Protein AF-A0A7X6N2I4-F1 (afdb_monomer_lite)

Sequence (241 aa):
MTKKEPDMLKGTQTRHERETQAYQAEVHRKRLTRTKIISMLLVIVVIILVLDGLQFNKKAHNKSTEEAISQAVTKSDKTSKMSSASSQIQPSNIFGEAATEIAPDKYIKDIYGKTQALYLIVGDSSDMRVQQLAQILKKDHSTLHTRVPVYFIDANRYLHSNDAQQKIATLQLLNGLGLAKVNGNSIPSQVKFTSTMYANKLTKVNDKAAYTSYTADENTFTDSNALQSFLVAANGKLGVN

Foldseek 3Di:
DDDDDDPDDDPPPPPVNVVVVVVVVVVVVVVVVVVVVVVVVVVVVVVVCVVVVVVVVVVVLQVVLCCLLVVCVVCVVDDDDDDDPDPPLDDPCLQPPLAAEDQLVCCSVPPALPFQKAKEKEEAPPPVLQSQLSVLSNVCVVVLPDPHHYYYYNLVSQCPDPDPVSVVSSLSVCSSVVQFDDDPVDSDPDTDGHTWMWIWGWDADPNGTGTDIDIQDSCCSNDNVSVSVCSVVSCVVSVHD

pLDDT: mean 70.87, std 18.72, range [36.38, 96.06]

Radius of gyration: 32.58 Å; chains: 1; bounding box: 101×101×44 Å

Secondary structure (DSSP, 8-state):
--------------HHHHHHHHHHHHHHHHHHHHHHHHHHHHHHHHHHHHHHHHHHHHHHHHHHHHHHHHHHHHHTTSS--------------TTGGGSEE--HHHIIIIITTT-SEEEEEEE-TT-HHHHHHHHHHHHSTTTS---S-EEEEEHHHHHTSS-HHHHHHHHHHHHHTTSS---TT---S------EEEEEEEEEETTEEEEEEEEPPGGGGT-HHHHHHHHHHHHHHHT--

Structure (mmCIF, N/CA/C/O backbone):
data_AF-A0A7X6N2I4-F1
#
_entry.id   AF-A0A7X6N2I4-F1
#
loop_
_atom_site.group_PDB
_atom_site.id
_atom_site.type_symbol
_atom_site.label_atom_id
_atom_site.label_alt_id
_atom_site.label_comp_id
_atom_site.label_asym_id
_atom_site.label_entity_id
_atom_site.label_seq_id
_atom_site.pdbx_PDB_ins_code
_atom_site.Cartn_x
_atom_site.Cartn_y
_atom_site.Cartn_z
_atom_site.occupancy
_atom_site.B_iso_or_equiv
_atom_site.auth_seq_id
_atom_site.auth_comp_id
_atom_site.auth_asym_id
_atom_site.auth_atom_id
_atom_site.pdbx_PDB_model_num
ATOM 1 N N . MET A 1 1 ? -71.935 -84.773 -23.331 1.00 39.78 1 MET A N 1
ATOM 2 C CA . MET A 1 1 ? -70.555 -84.722 -23.872 1.00 39.78 1 MET A CA 1
ATOM 3 C C . MET A 1 1 ? -70.360 -83.292 -24.359 1.00 39.78 1 MET A C 1
ATOM 5 O O . MET A 1 1 ? -71.215 -82.846 -25.100 1.00 39.78 1 MET A O 1
ATOM 9 N N . THR A 1 2 ? -69.441 -82.453 -23.891 1.00 36.84 2 THR A N 1
ATOM 10 C CA . THR A 1 2 ? -68.095 -82.650 -23.332 1.00 36.84 2 THR A CA 1
ATOM 11 C C . THR A 1 2 ? -67.781 -81.420 -22.465 1.00 36.84 2 THR A C 1
ATOM 13 O O . THR A 1 2 ? -68.102 -80.300 -22.855 1.00 36.84 2 THR A O 1
ATOM 16 N N . LYS A 1 3 ? -67.162 -81.628 -21.296 1.00 43.56 3 LYS A N 1
ATOM 17 C CA . LYS A 1 3 ? -66.559 -80.575 -20.462 1.00 43.56 3 LYS A CA 1
ATOM 18 C C . LYS A 1 3 ? -65.508 -79.793 -21.266 1.00 43.56 3 LYS A C 1
ATOM 20 O O . LYS A 1 3 ? -64.697 -80.416 -21.949 1.00 43.56 3 LYS A O 1
ATOM 25 N N . LYS A 1 4 ? -65.442 -78.472 -21.086 1.00 43.78 4 LYS A N 1
ATOM 26 C CA . LYS A 1 4 ? -64.179 -77.722 -21.164 1.00 43.78 4 LYS A CA 1
ATOM 27 C C . LYS A 1 4 ? -64.025 -76.907 -19.885 1.00 43.78 4 LYS A C 1
ATOM 29 O O . LYS A 1 4 ? -64.901 -76.126 -19.528 1.00 43.78 4 LYS A O 1
ATOM 34 N N . GLU A 1 5 ? -62.953 -77.217 -19.175 1.00 45.78 5 GLU A N 1
ATOM 35 C CA . GLU A 1 5 ? -62.542 -76.638 -17.902 1.00 45.78 5 GLU A CA 1
ATOM 36 C C . GLU A 1 5 ? -61.999 -75.209 -18.084 1.00 45.78 5 GLU A C 1
ATOM 38 O O . GLU A 1 5 ? -61.531 -74.866 -19.172 1.00 45.78 5 GLU A O 1
ATOM 43 N N . PRO A 1 6 ? -62.058 -74.373 -17.033 1.00 52.31 6 PRO A N 1
ATOM 44 C CA . PRO A 1 6 ? -61.410 -73.069 -17.009 1.00 52.31 6 PRO A CA 1
ATOM 45 C C . PRO A 1 6 ? -59.892 -73.233 -16.864 1.00 52.31 6 PRO A C 1
ATOM 47 O O . PRO A 1 6 ? -59.415 -73.854 -15.913 1.00 52.31 6 PRO A O 1
ATOM 50 N N . ASP A 1 7 ? -59.136 -72.640 -17.788 1.00 48.66 7 ASP A N 1
ATOM 51 C CA . ASP A 1 7 ? -57.674 -72.609 -17.745 1.00 48.66 7 ASP A CA 1
ATOM 52 C C . ASP A 1 7 ? -57.212 -71.639 -16.642 1.00 48.66 7 ASP A C 1
ATOM 54 O O . ASP A 1 7 ? -57.058 -70.431 -16.832 1.00 48.66 7 ASP A O 1
ATOM 58 N N . MET A 1 8 ? -57.101 -72.169 -15.422 1.00 52.62 8 MET A N 1
ATOM 59 C CA . MET A 1 8 ? -56.520 -71.490 -14.271 1.00 52.62 8 MET A CA 1
ATOM 60 C C . MET A 1 8 ? -55.043 -71.851 -14.125 1.00 52.62 8 MET A C 1
ATOM 62 O O . MET A 1 8 ? -54.701 -72.682 -13.290 1.00 52.62 8 MET A O 1
ATOM 66 N N . LEU A 1 9 ? -54.157 -71.146 -14.825 1.00 47.53 9 LEU A N 1
ATOM 67 C CA . LEU A 1 9 ? -52.755 -70.986 -14.420 1.00 47.53 9 LEU A CA 1
ATOM 68 C C . LEU A 1 9 ? -52.314 -69.558 -14.780 1.00 47.53 9 LEU A C 1
ATOM 70 O O . LEU A 1 9 ? -51.932 -69.251 -15.900 1.00 47.53 9 LEU A O 1
ATOM 74 N N . LYS A 1 10 ? -52.514 -68.587 -13.877 1.00 42.41 10 LYS A N 1
ATOM 75 C CA . LYS A 1 10 ? -51.433 -68.063 -13.021 1.00 42.41 10 LYS A CA 1
ATOM 76 C C . LYS A 1 10 ? -50.076 -68.094 -13.732 1.00 42.41 10 LYS A C 1
ATOM 78 O O . LYS A 1 10 ? -49.340 -69.068 -13.631 1.00 42.41 10 LYS A O 1
ATOM 83 N N . GLY A 1 11 ? -49.699 -66.964 -14.327 1.00 46.38 11 GLY A N 1
ATOM 84 C CA . GLY A 1 11 ? -48.295 -66.616 -14.537 1.00 46.38 11 GLY A CA 1
ATOM 85 C C . GLY A 1 11 ? -47.614 -66.394 -13.185 1.00 46.38 11 GLY A C 1
ATOM 86 O O . GLY A 1 11 ? -47.358 -65.265 -12.772 1.00 46.38 11 GLY A O 1
ATOM 87 N N . THR A 1 12 ? -47.388 -67.470 -12.435 1.00 55.06 12 THR A N 1
ATOM 88 C CA . THR A 1 12 ? -46.454 -67.485 -11.315 1.00 55.06 12 THR A CA 1
ATOM 89 C C . THR A 1 12 ? -45.073 -67.226 -11.888 1.00 55.06 12 THR A C 1
ATOM 91 O O . THR A 1 12 ? -44.482 -68.133 -12.467 1.00 55.06 12 THR A O 1
ATOM 94 N N . GLN A 1 13 ? -44.571 -65.995 -11.723 1.00 54.94 13 GLN A N 1
ATOM 95 C CA . GLN A 1 13 ? -43.141 -65.716 -11.856 1.00 54.94 13 GLN A CA 1
ATOM 96 C C . GLN A 1 13 ? -42.387 -66.816 -11.126 1.00 54.94 13 GLN A C 1
ATOM 98 O O . GLN A 1 13 ? -42.646 -67.082 -9.941 1.00 54.94 13 GLN A O 1
ATOM 103 N N . THR A 1 14 ? -41.509 -67.480 -11.860 1.00 61.34 14 THR A N 1
ATOM 104 C CA . THR A 1 14 ? -40.723 -68.574 -11.316 1.00 61.34 14 THR A CA 1
ATOM 105 C C . THR A 1 14 ? -39.890 -68.045 -10.149 1.00 61.34 14 THR A C 1
ATOM 107 O O . THR A 1 14 ? -39.497 -66.877 -10.101 1.00 61.34 14 THR A O 1
ATOM 110 N N . ARG A 1 15 ? -39.629 -68.904 -9.160 1.00 55.19 15 ARG A N 1
ATOM 111 C CA . ARG A 1 15 ? -38.805 -68.557 -7.990 1.00 55.19 15 ARG A CA 1
ATOM 112 C C . ARG A 1 15 ? -37.460 -67.944 -8.411 1.00 55.19 15 ARG A C 1
ATOM 114 O O . ARG A 1 15 ? -36.984 -67.009 -7.778 1.00 55.19 15 ARG A O 1
ATOM 121 N N . HIS A 1 16 ? -36.939 -68.401 -9.548 1.00 51.97 16 HIS A N 1
ATOM 122 C CA . HIS A 1 16 ? -35.715 -67.900 -10.148 1.00 51.97 16 HIS A CA 1
ATOM 123 C C . HIS A 1 16 ? -35.826 -66.446 -10.636 1.00 51.97 16 HIS A C 1
ATOM 125 O O . HIS A 1 16 ? -34.941 -65.651 -10.339 1.00 51.97 16 HIS A O 1
ATOM 131 N N . GLU A 1 17 ? -36.934 -66.064 -11.284 1.00 52.91 17 GLU A N 1
ATOM 132 C CA . GLU A 1 17 ? -37.169 -64.694 -11.771 1.00 52.91 17 GLU A CA 1
ATOM 133 C C . GLU A 1 17 ? -37.276 -63.679 -10.624 1.00 52.91 17 GLU A C 1
ATOM 135 O O . GLU A 1 17 ? -36.699 -62.588 -10.705 1.00 52.91 17 GLU A O 1
ATOM 140 N N . ARG A 1 18 ? -37.939 -64.053 -9.519 1.00 58.94 18 ARG A N 1
ATOM 141 C CA . ARG A 1 18 ? -38.026 -63.211 -8.310 1.00 58.94 18 ARG A CA 1
ATOM 142 C C . ARG A 1 18 ? -36.669 -63.023 -7.638 1.00 58.94 18 ARG A C 1
ATOM 144 O O . ARG A 1 18 ? -36.347 -61.914 -7.217 1.00 58.94 18 ARG A O 1
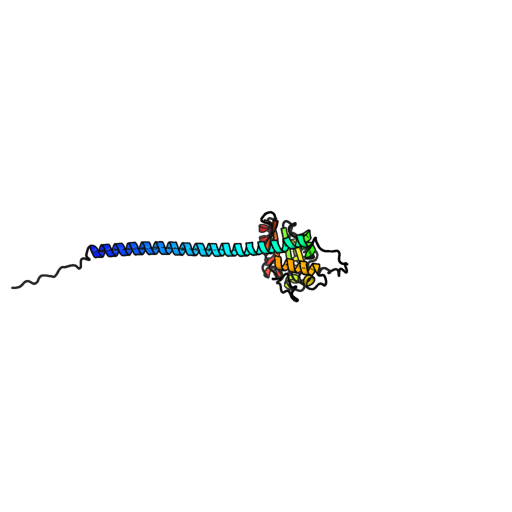ATOM 151 N N . GLU A 1 19 ? -35.864 -64.080 -7.568 1.00 54.62 19 GLU A N 1
ATOM 152 C CA . GLU A 1 19 ? -34.516 -64.028 -6.994 1.00 54.62 19 GLU A CA 1
ATOM 153 C C . GLU A 1 19 ? -33.563 -63.192 -7.866 1.00 54.62 19 GLU A C 1
ATOM 155 O O . GLU A 1 19 ? -32.820 -62.365 -7.334 1.00 54.62 19 GLU A O 1
ATOM 160 N N . THR A 1 20 ? -33.646 -63.288 -9.199 1.00 56.53 20 THR A N 1
ATOM 161 C CA . THR A 1 20 ? -32.862 -62.425 -10.101 1.00 56.53 20 THR A CA 1
ATOM 162 C C . THR A 1 20 ? -33.265 -60.952 -10.036 1.00 56.53 20 THR A C 1
ATOM 164 O O . THR A 1 20 ? -32.383 -60.095 -10.064 1.00 56.53 20 THR A O 1
ATOM 167 N N . GLN A 1 21 ? -34.556 -60.624 -9.899 1.00 58.31 21 GLN A N 1
ATOM 168 C CA . GLN A 1 21 ? -34.998 -59.228 -9.761 1.00 58.31 21 GLN A CA 1
ATOM 169 C C . GLN A 1 21 ? -34.617 -58.629 -8.400 1.00 58.31 21 GLN A C 1
ATOM 171 O O . GLN A 1 21 ? -34.166 -57.483 -8.345 1.00 58.31 21 GLN A O 1
ATOM 176 N N . ALA A 1 22 ? -34.719 -59.402 -7.313 1.00 57.91 22 ALA A N 1
ATOM 177 C CA . ALA A 1 22 ? -34.260 -58.976 -5.990 1.00 57.91 22 ALA A CA 1
ATOM 178 C C . ALA A 1 22 ? -32.737 -58.749 -5.965 1.00 57.91 22 ALA A C 1
ATOM 180 O O . ALA A 1 22 ? -32.273 -57.716 -5.480 1.00 57.91 22 ALA A O 1
ATOM 181 N N . TYR A 1 23 ? -31.967 -59.654 -6.578 1.00 57.09 23 TYR A N 1
ATOM 182 C CA . TYR A 1 23 ? -30.516 -59.522 -6.709 1.00 57.09 23 TYR A CA 1
ATOM 183 C C . TYR A 1 23 ? -30.116 -58.312 -7.568 1.00 57.09 23 TYR A C 1
ATOM 185 O O . TYR A 1 23 ? -29.240 -57.539 -7.179 1.00 57.09 23 TYR A O 1
ATOM 193 N N . GLN A 1 24 ? -30.782 -58.078 -8.704 1.00 57.84 24 GLN A N 1
ATOM 194 C CA . GLN A 1 24 ? -30.513 -56.908 -9.549 1.00 57.84 24 GLN A CA 1
ATOM 195 C C . GLN A 1 24 ? -30.870 -55.589 -8.851 1.00 57.84 24 GLN A C 1
ATOM 197 O O . GLN A 1 24 ? -30.094 -54.636 -8.937 1.00 57.84 24 GLN A O 1
ATOM 202 N N . ALA A 1 25 ? -31.978 -55.529 -8.106 1.00 56.94 25 ALA A N 1
ATOM 203 C CA . ALA A 1 25 ? -32.348 -54.354 -7.316 1.00 56.94 25 ALA A CA 1
ATOM 204 C C . ALA A 1 25 ? -31.341 -54.073 -6.183 1.00 56.94 25 ALA A C 1
ATOM 206 O O . ALA A 1 25 ? -30.993 -52.914 -5.925 1.00 56.94 25 ALA A O 1
ATOM 207 N N . GLU A 1 26 ? -30.818 -55.118 -5.539 1.00 58.88 26 GLU A N 1
ATOM 208 C CA . GLU A 1 26 ? -29.807 -54.991 -4.488 1.00 58.88 26 GLU A CA 1
ATOM 209 C C . GLU A 1 26 ? -28.438 -54.565 -5.047 1.00 58.88 26 GLU A C 1
ATOM 211 O O . GLU A 1 26 ? -27.787 -53.669 -4.497 1.00 58.88 26 GLU A O 1
ATOM 216 N N . VAL A 1 27 ? -28.020 -55.125 -6.187 1.00 58.25 27 VAL A N 1
ATOM 217 C CA . VAL A 1 27 ? -26.793 -54.724 -6.896 1.00 58.25 27 VAL A CA 1
ATOM 218 C C . VAL A 1 27 ? -26.907 -53.291 -7.425 1.00 58.25 27 VAL A C 1
ATOM 220 O O . VAL A 1 27 ? -25.947 -52.525 -7.311 1.00 58.25 27 VAL A O 1
ATOM 223 N N . HIS A 1 28 ? -28.071 -52.880 -7.935 1.00 56.53 28 HIS A N 1
ATOM 224 C CA . HIS A 1 28 ? -28.316 -51.513 -8.403 1.00 56.53 28 HIS A CA 1
ATOM 225 C C . HIS A 1 28 ? -28.273 -50.493 -7.254 1.00 56.53 28 HIS A C 1
ATOM 227 O O . HIS A 1 28 ? -27.654 -49.437 -7.391 1.00 56.53 28 HIS A O 1
ATOM 233 N N . ARG A 1 29 ? -28.842 -50.817 -6.082 1.00 57.19 29 ARG A N 1
ATOM 234 C CA . ARG A 1 29 ? -28.706 -49.983 -4.873 1.00 57.19 29 ARG A CA 1
ATOM 235 C C . ARG A 1 29 ? -27.254 -49.882 -4.410 1.00 57.19 29 ARG A C 1
ATOM 237 O O . ARG A 1 29 ? -26.775 -48.774 -4.194 1.00 57.19 29 ARG A O 1
ATOM 244 N N . LYS A 1 30 ? -26.522 -51.000 -4.324 1.00 54.59 30 LYS A N 1
ATOM 245 C CA . LYS A 1 30 ? -25.095 -50.997 -3.941 1.00 54.59 30 LYS A CA 1
ATOM 246 C C . LYS A 1 30 ? -24.234 -50.190 -4.921 1.00 54.59 30 LYS A C 1
ATOM 248 O O . LYS A 1 30 ? -23.328 -49.481 -4.481 1.00 54.59 30 LYS A O 1
ATOM 253 N N . ARG A 1 31 ? -24.536 -50.244 -6.226 1.00 52.47 31 ARG A N 1
ATOM 254 C CA . ARG A 1 31 ? -23.884 -49.412 -7.252 1.00 52.47 31 ARG A CA 1
ATOM 255 C C . ARG A 1 31 ? -24.204 -47.930 -7.062 1.00 52.47 31 ARG A C 1
ATOM 257 O O . ARG A 1 31 ? -23.268 -47.155 -6.955 1.00 52.47 31 ARG A O 1
ATOM 264 N N . LEU A 1 32 ? -25.471 -47.541 -6.906 1.00 55.28 32 LEU A N 1
ATOM 265 C CA . LEU A 1 32 ? -25.856 -46.138 -6.680 1.00 55.28 32 LEU A CA 1
ATOM 266 C C . LEU A 1 32 ? -25.223 -45.540 -5.415 1.00 55.28 32 LEU A C 1
ATOM 268 O O . LEU A 1 32 ? -24.783 -44.392 -5.441 1.00 55.28 32 LEU A O 1
ATOM 272 N N . THR A 1 33 ? -25.136 -46.304 -4.323 1.00 54.50 33 THR A N 1
ATOM 273 C CA . THR A 1 33 ? -24.496 -45.835 -3.084 1.00 54.50 33 THR A CA 1
ATOM 274 C C . THR A 1 33 ? -22.983 -45.693 -3.254 1.00 54.50 33 THR A C 1
ATOM 276 O O . THR A 1 33 ? -22.426 -44.675 -2.850 1.00 54.50 33 THR A O 1
ATOM 279 N N . ARG A 1 34 ? -22.310 -46.650 -3.917 1.00 53.59 34 ARG A N 1
ATOM 280 C CA . ARG A 1 34 ? -20.877 -46.523 -4.250 1.00 53.59 34 ARG A CA 1
ATOM 281 C C . ARG A 1 34 ? -20.606 -45.340 -5.177 1.00 53.59 34 ARG A C 1
ATOM 283 O O . ARG A 1 34 ? -19.680 -44.584 -4.910 1.00 53.59 34 ARG A O 1
ATOM 290 N N . THR A 1 35 ? -21.420 -45.128 -6.209 1.00 55.53 35 THR A N 1
ATOM 291 C CA . THR A 1 35 ? -21.250 -43.998 -7.134 1.00 55.53 35 THR A CA 1
ATOM 292 C C . THR A 1 35 ? -21.473 -42.659 -6.430 1.00 55.53 35 THR A C 1
ATOM 294 O O . THR A 1 35 ? -20.676 -41.749 -6.622 1.00 55.53 35 THR A O 1
ATOM 297 N N . LYS A 1 36 ? -22.471 -42.543 -5.539 1.00 58.31 36 LYS A N 1
ATOM 298 C CA . LYS A 1 36 ? -22.675 -41.330 -4.724 1.00 58.31 36 LYS A CA 1
ATOM 299 C C . LYS A 1 36 ? -21.490 -41.033 -3.801 1.00 58.31 36 LYS A C 1
ATOM 301 O O . LYS A 1 36 ? -21.087 -39.878 -3.705 1.00 58.31 36 LYS A O 1
ATOM 306 N N . ILE A 1 37 ? -20.910 -42.055 -3.166 1.00 57.78 37 ILE A N 1
ATOM 307 C CA . ILE A 1 37 ? -19.724 -41.895 -2.307 1.00 57.78 37 ILE A CA 1
ATOM 308 C C . ILE A 1 37 ? -18.507 -41.455 -3.134 1.00 57.78 37 ILE A C 1
ATOM 310 O O . ILE A 1 37 ? -17.801 -40.535 -2.732 1.00 57.78 37 ILE A O 1
ATOM 314 N N . ILE A 1 38 ? -18.287 -42.051 -4.310 1.00 63.62 38 ILE A N 1
ATOM 315 C CA . ILE A 1 38 ? -17.173 -41.686 -5.202 1.00 63.62 38 ILE A CA 1
ATOM 316 C C . ILE A 1 38 ? -17.338 -40.252 -5.729 1.00 63.62 38 ILE A C 1
ATOM 318 O O . ILE A 1 38 ? -16.383 -39.478 -5.706 1.00 63.62 38 ILE A O 1
ATOM 322 N N . SER A 1 39 ? -18.543 -39.859 -6.150 1.00 53.44 39 SER A N 1
ATOM 323 C CA . SER A 1 39 ? -18.819 -38.490 -6.604 1.00 53.44 39 SER A CA 1
ATOM 324 C C . SER A 1 39 ? -18.680 -37.459 -5.479 1.00 53.44 39 SER A C 1
ATOM 326 O O . SER A 1 39 ? -18.129 -36.388 -5.710 1.00 53.44 39 SER A O 1
ATOM 328 N N . MET A 1 40 ? -19.113 -37.777 -4.254 1.00 56.84 40 MET A N 1
ATOM 329 C CA . MET A 1 40 ? -18.929 -36.901 -3.090 1.00 56.84 40 MET A CA 1
ATOM 330 C C . MET A 1 40 ? -17.446 -36.752 -2.717 1.00 56.84 40 MET A C 1
ATOM 332 O O . MET A 1 40 ? -16.999 -35.640 -2.442 1.00 56.84 40 MET A O 1
ATOM 336 N N . LEU A 1 41 ? -16.666 -37.838 -2.773 1.00 60.94 41 LEU A N 1
ATOM 337 C CA . LEU A 1 41 ? -15.214 -37.792 -2.576 1.00 60.94 41 LEU A CA 1
ATOM 338 C C . LEU A 1 41 ? -14.524 -36.922 -3.635 1.00 60.94 41 LEU A C 1
ATOM 340 O O . LEU A 1 41 ? -13.670 -36.117 -3.282 1.00 60.94 41 LEU A O 1
ATOM 344 N N . LEU A 1 42 ? -14.926 -37.013 -4.907 1.00 58.44 42 LEU A N 1
ATOM 345 C CA . LEU A 1 42 ? -14.388 -36.159 -5.974 1.00 58.44 42 LEU A CA 1
ATOM 346 C C . LEU A 1 42 ? -14.687 -34.672 -5.744 1.00 58.44 42 LEU A C 1
ATOM 348 O O . LEU A 1 42 ? -13.798 -33.845 -5.922 1.00 58.44 42 LEU A O 1
ATOM 352 N N . VAL A 1 43 ? -15.898 -34.320 -5.303 1.00 61.09 43 VAL A N 1
ATOM 353 C CA . VAL A 1 43 ? -16.251 -32.924 -4.985 1.00 61.09 43 VAL A CA 1
ATOM 354 C C . VAL A 1 43 ? -15.427 -32.400 -3.808 1.00 61.09 43 VAL A C 1
ATOM 356 O O . VAL A 1 43 ? -14.917 -31.285 -3.875 1.00 61.09 43 VAL A O 1
ATOM 359 N N . ILE A 1 44 ? -15.233 -33.206 -2.761 1.00 65.38 44 ILE A N 1
ATOM 360 C CA . ILE A 1 44 ? -14.380 -32.836 -1.622 1.00 65.38 44 ILE A CA 1
ATOM 361 C C . ILE A 1 44 ? -12.930 -32.633 -2.078 1.00 65.38 44 ILE A C 1
ATOM 363 O O . ILE A 1 44 ? -12.317 -31.640 -1.701 1.00 65.38 44 ILE A O 1
ATOM 367 N N . VAL A 1 45 ? -12.399 -33.505 -2.941 1.00 64.12 45 VAL A N 1
ATOM 368 C CA . VAL A 1 45 ? -11.048 -33.357 -3.510 1.00 64.12 45 VAL A CA 1
ATOM 369 C C . VAL A 1 45 ? -10.928 -32.084 -4.350 1.00 64.12 45 VAL A C 1
ATOM 371 O O . VAL A 1 45 ? -9.936 -31.376 -4.219 1.00 64.12 45 VAL A O 1
ATOM 374 N N . VAL A 1 46 ? -11.933 -31.733 -5.157 1.00 61.47 46 VAL A N 1
ATOM 375 C CA . VAL A 1 46 ? -11.937 -30.475 -5.926 1.00 61.47 46 VAL A CA 1
ATOM 376 C C . VAL A 1 46 ? -11.998 -29.258 -5.001 1.00 61.47 46 VAL A C 1
ATOM 378 O O . VAL A 1 46 ? -11.248 -28.312 -5.210 1.00 61.47 46 VAL A O 1
ATOM 381 N N . ILE A 1 47 ? -12.829 -29.275 -3.955 1.00 60.47 47 ILE A N 1
ATOM 382 C CA . ILE A 1 47 ? -12.909 -28.173 -2.982 1.00 60.47 47 ILE A CA 1
ATOM 383 C C . ILE A 1 47 ? -11.585 -28.024 -2.224 1.00 60.47 47 ILE A C 1
ATOM 385 O O . ILE A 1 47 ? -11.107 -26.903 -2.068 1.00 60.47 47 ILE A O 1
ATOM 389 N N . ILE A 1 48 ? -10.960 -29.130 -1.809 1.00 58.62 48 ILE A N 1
ATOM 390 C CA . ILE A 1 48 ? -9.636 -29.115 -1.173 1.00 58.62 48 ILE A CA 1
ATOM 391 C C . ILE A 1 48 ? -8.587 -28.580 -2.152 1.00 58.62 48 ILE A C 1
ATOM 393 O O . ILE A 1 48 ? -7.847 -27.687 -1.776 1.00 58.62 48 ILE A O 1
ATOM 39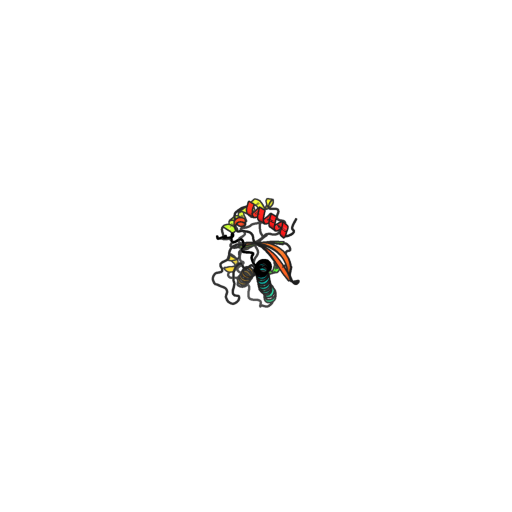7 N N . LEU A 1 49 ? -8.572 -29.009 -3.417 1.00 53.28 49 LEU A N 1
ATOM 398 C CA . LEU A 1 49 ? -7.648 -28.486 -4.433 1.00 53.28 49 LEU A CA 1
ATOM 399 C C . LEU A 1 49 ? -7.883 -27.005 -4.764 1.00 53.28 49 LEU A C 1
ATOM 401 O O . LEU A 1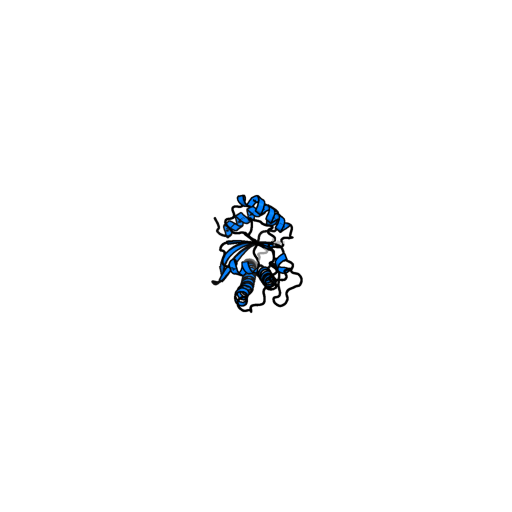 49 ? -6.929 -26.300 -5.076 1.00 53.28 49 LEU A O 1
ATOM 405 N N . VAL A 1 50 ? -9.120 -26.507 -4.689 1.00 52.03 50 VAL A N 1
ATOM 406 C CA . VAL A 1 50 ? -9.438 -25.081 -4.879 1.00 52.03 50 VAL A CA 1
ATOM 407 C C . VAL A 1 50 ? -9.011 -24.260 -3.661 1.00 52.03 50 VAL A C 1
ATOM 409 O O . VAL A 1 50 ? -8.432 -23.189 -3.828 1.00 52.03 50 VAL A O 1
ATOM 412 N N . LEU A 1 51 ? -9.243 -24.753 -2.441 1.00 47.69 51 LEU A N 1
ATOM 413 C CA . LEU A 1 51 ? -8.815 -24.093 -1.202 1.00 47.69 51 LEU A CA 1
ATOM 414 C C . LEU A 1 51 ? -7.291 -24.126 -1.041 1.00 47.69 51 LEU A C 1
ATOM 416 O O . LEU A 1 51 ? -6.690 -23.091 -0.746 1.00 47.69 51 LEU A O 1
ATOM 420 N N . ASP A 1 52 ? -6.664 -25.270 -1.308 1.00 46.34 52 ASP A N 1
ATOM 421 C CA . ASP A 1 52 ? -5.214 -25.414 -1.358 1.00 46.34 52 ASP A CA 1
ATOM 422 C C . ASP A 1 52 ? -4.646 -24.615 -2.520 1.00 46.34 52 ASP A C 1
ATOM 424 O O . ASP A 1 52 ? -3.670 -23.924 -2.307 1.00 46.34 52 ASP A O 1
ATOM 428 N N . GLY A 1 53 ? -5.268 -24.578 -3.700 1.00 37.09 53 GLY A N 1
ATOM 429 C CA . GLY A 1 53 ? -4.846 -23.736 -4.825 1.00 37.09 53 GLY A CA 1
ATOM 430 C C . GLY A 1 53 ? -4.926 -22.235 -4.524 1.00 37.09 53 GLY A C 1
ATOM 431 O O . GLY A 1 53 ? -4.011 -21.488 -4.866 1.00 37.09 53 GLY A O 1
ATOM 432 N N . LEU A 1 54 ? -5.961 -21.783 -3.808 1.00 46.16 54 LEU A N 1
ATOM 433 C CA . LEU A 1 54 ? -6.085 -20.406 -3.309 1.00 46.16 54 LEU A CA 1
ATOM 434 C C . LEU A 1 54 ? -5.029 -20.089 -2.241 1.00 46.16 54 LEU A C 1
ATOM 436 O O . LEU A 1 54 ? -4.449 -18.999 -2.250 1.00 46.16 54 LEU A O 1
ATOM 440 N N . GLN A 1 55 ? -4.737 -21.030 -1.337 1.00 47.81 55 GLN A N 1
ATOM 441 C CA . GLN A 1 55 ? -3.669 -20.873 -0.348 1.00 47.81 55 GLN A CA 1
ATOM 442 C C . GLN A 1 55 ? -2.268 -21.017 -0.947 1.00 47.81 55 GLN A C 1
ATOM 444 O O . GLN A 1 55 ? -1.354 -20.353 -0.471 1.00 47.81 55 GLN A O 1
ATOM 449 N N . PHE A 1 56 ? -2.080 -21.829 -1.985 1.00 39.09 56 PHE A N 1
ATOM 450 C CA . PHE A 1 56 ? -0.813 -22.037 -2.679 1.00 39.09 56 PHE A CA 1
ATOM 451 C C . PHE A 1 56 ? -0.513 -20.854 -3.592 1.00 39.09 56 PHE A C 1
ATOM 453 O O . PHE A 1 56 ? 0.628 -20.421 -3.616 1.00 39.09 56 PHE A O 1
ATOM 460 N N . ASN A 1 57 ? -1.516 -20.234 -4.228 1.00 44.84 57 ASN A N 1
ATOM 461 C CA . ASN A 1 57 ? -1.335 -18.943 -4.898 1.00 44.84 57 ASN A CA 1
ATOM 462 C C . ASN A 1 57 ? -0.957 -17.845 -3.901 1.00 44.84 57 ASN A C 1
ATOM 464 O O . ASN A 1 57 ? -0.041 -17.083 -4.185 1.00 44.84 57 ASN A O 1
ATOM 468 N N . LYS A 1 58 ? -1.568 -17.799 -2.705 1.00 44.50 58 LYS A N 1
ATOM 469 C CA . LYS A 1 58 ? -1.143 -16.871 -1.638 1.00 44.50 58 LYS A CA 1
ATOM 470 C C . LYS A 1 58 ? 0.260 -17.187 -1.097 1.00 44.50 58 LYS A C 1
ATOM 472 O O . LYS A 1 58 ? 1.053 -16.274 -0.909 1.00 44.50 58 LYS A O 1
ATOM 477 N N . LYS A 1 59 ? 0.606 -18.461 -0.879 1.00 41.59 59 LYS A N 1
ATOM 478 C CA . LYS A 1 59 ? 1.919 -18.896 -0.359 1.00 41.59 59 LYS A CA 1
ATOM 479 C C . LYS A 1 59 ? 3.041 -18.774 -1.395 1.00 41.59 59 LYS A C 1
ATOM 481 O O . LYS A 1 59 ? 4.149 -18.408 -1.021 1.00 41.59 59 LYS A O 1
ATOM 486 N N . ALA A 1 60 ? 2.776 -19.035 -2.673 1.00 37.41 60 ALA A N 1
ATOM 487 C CA . ALA A 1 60 ? 3.733 -18.873 -3.768 1.00 37.41 60 ALA A CA 1
ATOM 488 C C . ALA A 1 60 ? 3.975 -17.392 -4.087 1.00 37.41 60 ALA A C 1
ATOM 490 O O . ALA A 1 60 ? 5.129 -17.012 -4.286 1.00 37.41 60 ALA A O 1
ATOM 491 N N . HIS A 1 61 ? 2.935 -16.545 -4.029 1.00 41.03 61 HIS A N 1
ATOM 492 C CA . HIS A 1 61 ? 3.125 -15.092 -4.056 1.00 41.03 61 HIS A CA 1
ATOM 493 C C . HIS A 1 61 ? 3.987 -14.649 -2.878 1.00 41.03 61 HIS A C 1
ATOM 495 O O . HIS A 1 61 ? 5.040 -14.066 -3.103 1.00 41.03 61 HIS A O 1
ATOM 501 N N . ASN A 1 62 ? 3.622 -15.028 -1.650 1.00 41.62 62 ASN A N 1
ATOM 502 C CA . ASN A 1 62 ? 4.364 -14.636 -0.454 1.00 41.62 62 ASN A CA 1
ATOM 503 C C . ASN A 1 62 ? 5.828 -15.095 -0.486 1.00 41.62 62 ASN A C 1
ATOM 505 O O . ASN A 1 62 ? 6.697 -14.305 -0.145 1.00 41.62 62 ASN A O 1
ATOM 509 N N . LYS A 1 63 ? 6.125 -16.310 -0.965 1.00 36.91 63 LYS A N 1
ATOM 510 C CA . LYS A 1 63 ? 7.504 -16.813 -1.083 1.00 36.91 63 LYS A CA 1
ATOM 511 C C . LYS A 1 63 ? 8.314 -16.067 -2.154 1.00 36.91 63 LYS A C 1
ATOM 513 O O . LYS A 1 63 ? 9.475 -15.745 -1.923 1.00 36.91 63 LYS A O 1
ATOM 518 N N . SER A 1 64 ? 7.700 -15.736 -3.295 1.00 37.53 64 SER A N 1
ATOM 519 C CA . SER A 1 64 ? 8.347 -14.951 -4.363 1.00 37.53 64 SER A CA 1
ATOM 520 C C . SER A 1 64 ? 8.578 -13.485 -3.967 1.00 37.53 64 SER A C 1
ATOM 522 O O . SER A 1 64 ? 9.631 -12.919 -4.258 1.00 37.53 64 SER A O 1
ATOM 524 N N . THR A 1 65 ? 7.635 -12.893 -3.232 1.00 46.16 65 THR A N 1
ATOM 525 C CA . THR A 1 65 ? 7.725 -11.555 -2.639 1.00 46.16 65 THR A CA 1
ATOM 526 C C . THR A 1 65 ? 8.808 -11.504 -1.561 1.00 46.16 65 THR A C 1
ATOM 528 O O . THR A 1 65 ? 9.603 -10.567 -1.517 1.00 46.16 65 THR A O 1
ATOM 531 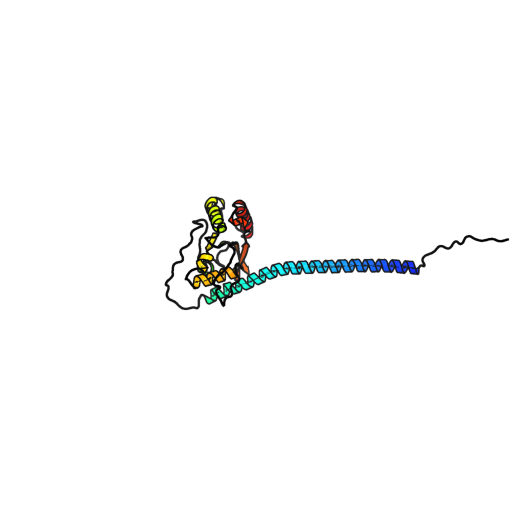N N . GLU A 1 66 ? 8.879 -12.533 -0.716 1.00 44.62 66 GLU A N 1
ATOM 532 C CA . GLU A 1 66 ? 9.858 -12.665 0.360 1.00 44.62 66 GLU A CA 1
ATOM 533 C C . GLU A 1 66 ? 11.281 -12.837 -0.180 1.00 44.62 66 GLU A C 1
ATOM 535 O O . GLU A 1 66 ? 12.197 -12.188 0.321 1.00 44.62 66 GLU A O 1
ATOM 540 N N . GLU A 1 67 ? 11.486 -13.637 -1.229 1.00 46.62 67 GLU A N 1
ATOM 541 C CA . GLU A 1 67 ? 12.791 -13.772 -1.888 1.00 46.62 67 GLU A CA 1
ATOM 542 C C . GLU A 1 67 ? 13.190 -12.496 -2.646 1.00 46.62 67 GLU A C 1
ATOM 544 O O . GLU A 1 67 ? 14.346 -12.080 -2.550 1.00 46.62 67 GLU A O 1
ATOM 549 N N . ALA A 1 68 ? 12.251 -11.822 -3.320 1.00 52.28 68 ALA A N 1
ATOM 550 C CA . ALA A 1 68 ? 12.525 -10.577 -4.041 1.00 52.28 68 ALA A CA 1
ATOM 551 C C . ALA A 1 68 ? 12.890 -9.412 -3.103 1.00 52.28 68 ALA A C 1
ATOM 553 O O . ALA A 1 68 ? 13.838 -8.678 -3.382 1.00 52.28 68 ALA A O 1
ATOM 554 N N . ILE A 1 69 ? 12.181 -9.255 -1.978 1.00 49.09 69 ILE A N 1
ATOM 555 C CA . ILE A 1 69 ? 12.446 -8.180 -1.009 1.00 49.09 69 ILE A CA 1
ATOM 556 C C . ILE A 1 69 ? 13.640 -8.539 -0.107 1.00 49.09 69 ILE A C 1
ATOM 558 O O . ILE A 1 69 ? 14.513 -7.701 0.113 1.00 49.09 69 ILE A O 1
ATOM 562 N N . SER A 1 70 ? 13.765 -9.787 0.364 1.00 43.38 70 SER A N 1
ATOM 563 C CA . SER A 1 70 ? 14.876 -10.179 1.256 1.00 43.38 70 SER A CA 1
ATOM 564 C C . SER A 1 70 ? 16.235 -10.200 0.549 1.00 43.38 70 SER A C 1
ATOM 566 O O . SER A 1 70 ? 17.233 -9.814 1.159 1.00 43.38 70 SER A O 1
ATOM 568 N N . GLN A 1 71 ? 16.305 -10.601 -0.732 1.00 46.59 71 GLN A N 1
ATOM 569 C CA . GLN A 1 71 ? 17.546 -10.495 -1.518 1.00 46.59 71 GLN A CA 1
ATOM 570 C C . GLN A 1 71 ? 17.915 -9.038 -1.843 1.00 46.59 71 GLN A C 1
ATOM 572 O O . GLN A 1 71 ? 19.097 -8.735 -2.015 1.00 46.59 71 GLN A O 1
ATOM 577 N N . ALA A 1 72 ? 16.936 -8.128 -1.910 1.00 42.69 72 ALA A N 1
ATOM 578 C CA . ALA A 1 72 ? 17.183 -6.703 -2.121 1.00 42.69 72 ALA A CA 1
ATOM 579 C C . ALA A 1 72 ? 17.842 -6.049 -0.897 1.00 42.69 72 ALA A C 1
ATOM 581 O O . ALA A 1 72 ? 18.802 -5.294 -1.055 1.00 42.69 72 ALA A O 1
ATOM 582 N N . VAL A 1 73 ? 17.413 -6.414 0.318 1.00 43.38 73 VAL A N 1
ATOM 583 C CA . VAL A 1 73 ? 18.014 -5.929 1.575 1.00 43.38 73 VAL A CA 1
ATOM 584 C C . VAL A 1 73 ? 19.478 -6.367 1.705 1.00 43.38 73 VAL A C 1
ATOM 586 O O . VAL A 1 73 ? 20.317 -5.579 2.118 1.00 43.38 73 VAL A O 1
ATOM 589 N N . THR A 1 74 ? 19.828 -7.587 1.280 1.00 40.75 74 THR A N 1
ATOM 590 C CA . THR A 1 74 ? 21.218 -8.083 1.359 1.00 40.75 74 THR A CA 1
ATOM 591 C C . THR A 1 74 ? 22.124 -7.598 0.222 1.00 40.75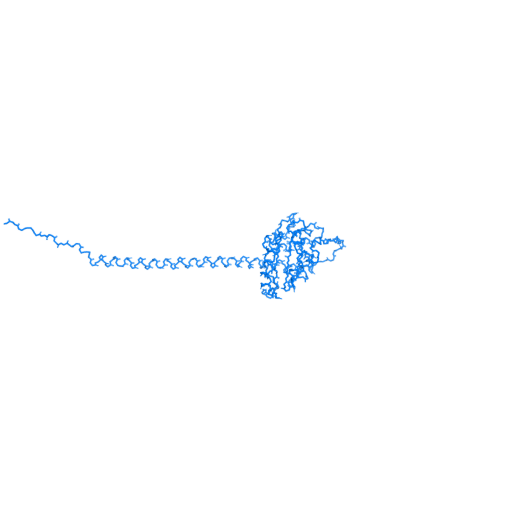 74 THR A C 1
ATOM 593 O O . THR A 1 74 ? 23.342 -7.557 0.397 1.00 40.75 74 THR A O 1
ATOM 596 N N . LYS A 1 75 ? 21.573 -7.224 -0.944 1.00 38.56 75 LYS A N 1
ATOM 597 C CA . LYS A 1 75 ? 22.352 -6.669 -2.069 1.00 38.56 75 LYS A CA 1
ATOM 598 C C . LYS A 1 75 ? 22.531 -5.150 -2.000 1.00 38.56 75 LYS A C 1
ATOM 600 O O . LYS A 1 75 ? 23.521 -4.655 -2.531 1.00 38.56 75 LYS A O 1
ATOM 605 N N . SER A 1 76 ? 21.639 -4.420 -1.326 1.00 38.91 76 SER A N 1
ATOM 606 C CA . SER A 1 76 ? 21.753 -2.960 -1.179 1.00 38.91 76 SER A CA 1
ATOM 607 C C . SER A 1 76 ? 22.948 -2.517 -0.322 1.00 38.91 76 SER A C 1
ATOM 609 O O . SER A 1 76 ? 23.403 -1.387 -0.473 1.00 38.91 76 SER A O 1
ATOM 611 N N . ASP A 1 77 ? 23.492 -3.392 0.530 1.00 39.03 77 ASP A N 1
ATOM 612 C CA . ASP A 1 77 ? 24.656 -3.083 1.377 1.00 39.03 77 ASP A CA 1
ATOM 613 C C . ASP A 1 77 ? 26.011 -3.316 0.678 1.00 39.03 77 ASP A C 1
ATOM 615 O O . ASP A 1 77 ? 27.070 -3.054 1.251 1.00 39.03 77 ASP A O 1
ATOM 619 N N . LYS A 1 78 ? 26.017 -3.786 -0.579 1.00 46.12 78 LYS A N 1
ATOM 620 C CA . LYS A 1 78 ? 27.244 -4.105 -1.327 1.00 46.12 78 LYS A CA 1
ATOM 621 C C . LYS A 1 78 ? 27.289 -3.456 -2.712 1.00 46.12 78 LYS A C 1
ATOM 623 O O . LYS A 1 78 ? 27.490 -4.146 -3.701 1.00 46.12 78 LYS A O 1
ATOM 628 N N . THR A 1 79 ? 27.221 -2.127 -2.797 1.00 42.16 79 THR A N 1
ATOM 629 C CA . THR A 1 79 ? 27.772 -1.416 -3.970 1.00 42.16 79 THR A CA 1
ATOM 630 C C . THR A 1 79 ? 28.133 0.039 -3.668 1.00 42.16 79 THR A C 1
ATOM 632 O O . THR A 1 79 ? 27.279 0.838 -3.317 1.00 42.16 79 THR A O 1
ATOM 635 N N . SER A 1 80 ? 29.432 0.319 -3.826 1.00 39.91 80 SER A N 1
ATOM 636 C CA . SER A 1 80 ? 30.120 1.558 -4.227 1.00 39.91 80 SER A CA 1
ATOM 637 C C . SER A 1 80 ? 29.456 2.922 -3.972 1.00 39.91 80 SER A C 1
ATOM 639 O O . SER A 1 80 ? 28.414 3.251 -4.531 1.00 39.91 80 SER A O 1
ATOM 641 N N . LYS A 1 81 ? 30.186 3.784 -3.247 1.00 42.12 81 LYS A N 1
ATOM 642 C CA . LYS A 1 81 ? 29.996 5.241 -3.221 1.00 42.12 81 LYS A CA 1
ATOM 643 C C . LYS A 1 81 ? 30.070 5.800 -4.652 1.00 42.12 81 LYS A C 1
ATOM 645 O O . LYS A 1 81 ? 31.165 5.984 -5.176 1.00 42.12 81 LYS A O 1
ATOM 650 N N . MET A 1 82 ? 28.930 6.115 -5.262 1.00 40.25 82 MET A N 1
ATOM 651 C CA . MET A 1 82 ? 28.866 6.992 -6.435 1.00 40.25 82 MET A CA 1
ATOM 652 C C . MET A 1 82 ? 28.266 8.341 -6.040 1.00 40.25 82 MET A C 1
ATOM 654 O O . MET A 1 82 ? 27.317 8.426 -5.266 1.00 40.25 82 MET A O 1
ATOM 658 N N . SER A 1 83 ? 28.906 9.390 -6.548 1.00 36.38 83 SER A N 1
ATOM 659 C CA . SER A 1 83 ? 28.678 10.810 -6.291 1.00 36.38 83 SER A CA 1
ATOM 660 C C . SER A 1 83 ? 27.202 11.211 -6.305 1.00 36.38 83 SER A C 1
ATOM 662 O O . SER A 1 83 ? 26.510 11.079 -7.314 1.00 36.38 83 SER A O 1
ATOM 664 N N . SER A 1 84 ? 26.754 11.761 -5.181 1.00 37.41 84 SER A N 1
ATOM 665 C CA . SER A 1 84 ? 25.402 12.239 -4.924 1.00 37.41 84 SER A CA 1
ATOM 666 C C . SER A 1 84 ? 25.173 13.633 -5.514 1.00 37.41 84 SER A C 1
ATOM 668 O O . SER A 1 84 ? 25.333 14.640 -4.827 1.00 37.41 84 SER A O 1
ATOM 670 N N . ALA A 1 85 ? 24.728 13.699 -6.765 1.00 38.56 85 ALA A N 1
ATOM 671 C CA . ALA A 1 85 ? 23.818 14.764 -7.173 1.00 38.56 85 ALA A CA 1
ATOM 672 C C . ALA A 1 85 ? 22.393 14.257 -6.913 1.00 38.56 85 ALA A C 1
ATOM 674 O O . ALA A 1 85 ? 21.694 13.830 -7.828 1.00 38.56 85 ALA A O 1
ATOM 675 N N . SER A 1 86 ? 21.984 14.206 -5.640 1.00 42.97 86 SER A N 1
ATOM 676 C CA . SER A 1 86 ? 20.610 13.839 -5.303 1.00 42.97 86 SER A CA 1
ATOM 677 C C . SER A 1 86 ? 19.704 14.993 -5.723 1.00 42.97 86 SER A C 1
ATOM 679 O O . SER A 1 86 ? 19.606 15.995 -5.010 1.00 42.97 86 SER A O 1
ATOM 681 N N . SER A 1 87 ? 19.027 14.882 -6.865 1.00 48.94 87 SER A N 1
ATOM 682 C CA . SER A 1 87 ? 17.780 15.619 -7.051 1.00 48.94 87 SER A CA 1
ATOM 683 C C . SER A 1 87 ? 16.848 15.145 -5.943 1.00 48.94 87 SER A C 1
ATOM 685 O O . SER A 1 87 ? 16.299 14.050 -6.025 1.00 48.94 87 SER A O 1
ATOM 687 N N . GLN A 1 88 ? 16.748 15.914 -4.858 1.00 62.47 88 GLN A N 1
ATOM 688 C CA . GLN A 1 88 ? 15.833 15.597 -3.771 1.00 62.47 88 GLN A CA 1
ATOM 689 C C . GLN A 1 88 ? 14.422 15.570 -4.356 1.00 62.47 88 GLN A C 1
ATOM 691 O O . GLN A 1 88 ? 13.871 16.609 -4.722 1.00 62.47 88 GLN A O 1
ATOM 696 N N . ILE A 1 89 ? 13.864 14.368 -4.489 1.00 69.94 89 ILE A N 1
ATOM 697 C CA . ILE A 1 89 ? 12.471 14.171 -4.872 1.00 69.94 89 ILE A CA 1
ATOM 698 C C . ILE A 1 89 ? 11.645 14.773 -3.740 1.00 69.94 89 ILE A C 1
ATOM 700 O O . ILE A 1 89 ? 11.623 14.240 -2.630 1.00 69.94 89 ILE A O 1
ATOM 704 N N . GLN A 1 90 ? 11.030 15.923 -4.002 1.00 73.00 90 GLN A N 1
ATOM 705 C CA . GLN A 1 90 ? 10.175 16.581 -3.024 1.00 73.00 90 GLN A CA 1
ATOM 706 C C . GLN A 1 90 ? 8.917 15.731 -2.802 1.00 73.00 90 GLN A C 1
ATOM 708 O O . GLN A 1 90 ? 8.379 15.213 -3.787 1.00 73.00 90 GLN A O 1
ATOM 713 N N . PRO A 1 91 ? 8.429 15.584 -1.559 1.00 76.88 91 PRO A N 1
ATOM 714 C CA . PRO A 1 91 ? 7.149 14.936 -1.288 1.00 76.88 91 PRO A CA 1
ATOM 715 C C . PRO A 1 91 ? 5.986 15.654 -1.988 1.00 76.88 91 PRO A C 1
ATOM 717 O O . PRO A 1 91 ? 6.019 16.871 -2.184 1.00 76.88 91 PRO A O 1
ATOM 720 N N . SER A 1 92 ? 4.942 14.918 -2.364 1.00 81.12 92 SER A N 1
ATOM 721 C CA . SER A 1 92 ? 3.678 15.478 -2.864 1.00 81.12 92 SER A CA 1
ATOM 722 C C . SER A 1 92 ? 2.892 16.219 -1.773 1.00 81.12 92 SER A C 1
ATOM 724 O O . SER A 1 92 ? 2.188 17.185 -2.061 1.00 81.12 92 SER A O 1
ATOM 726 N N . ASN A 1 93 ? 3.026 15.766 -0.522 1.00 81.56 93 ASN A N 1
ATOM 727 C CA . ASN A 1 93 ? 2.363 16.279 0.676 1.00 81.56 93 ASN A CA 1
ATOM 728 C C . ASN A 1 93 ? 0.822 16.364 0.574 1.00 81.56 93 ASN A C 1
ATOM 730 O O . ASN A 1 93 ? 0.167 17.146 1.271 1.00 81.56 93 ASN A O 1
ATOM 734 N N . ILE A 1 94 ? 0.208 15.538 -0.282 1.00 89.06 94 ILE A N 1
ATOM 735 C CA . ILE A 1 94 ? -1.246 15.570 -0.508 1.00 89.06 94 ILE A CA 1
ATOM 736 C C . ILE A 1 94 ? -2.051 15.106 0.710 1.00 89.06 94 ILE A C 1
ATOM 738 O O . ILE A 1 94 ? -3.207 15.502 0.834 1.00 89.06 94 ILE A O 1
ATOM 742 N N . PHE A 1 95 ? -1.452 14.342 1.629 1.00 87.06 95 PHE A N 1
ATOM 743 C CA . PHE A 1 95 ? -2.097 13.839 2.849 1.00 87.06 95 PHE A CA 1
ATOM 744 C C . PHE A 1 95 ? -1.897 14.739 4.081 1.00 87.06 95 PHE A C 1
ATOM 746 O O . PHE A 1 95 ? -2.675 14.635 5.027 1.00 87.06 95 PHE A O 1
ATOM 753 N N . GLY A 1 96 ? -0.954 15.690 4.061 1.00 86.19 96 GLY A N 1
ATOM 754 C CA . GLY A 1 96 ? -0.647 16.516 5.235 1.00 86.19 96 GLY A CA 1
ATOM 755 C C . GLY A 1 96 ? -0.283 15.654 6.449 1.00 86.19 96 GLY A C 1
ATOM 756 O O . GLY A 1 96 ? 0.475 14.701 6.322 1.00 86.19 96 GLY A O 1
ATOM 757 N N . GLU A 1 97 ? -0.856 15.953 7.615 1.00 86.62 97 GLU A N 1
ATOM 758 C CA . GLU A 1 97 ? -0.616 15.180 8.847 1.00 86.62 97 GLU A CA 1
ATOM 759 C C . GLU A 1 97 ? -1.294 13.799 8.854 1.00 86.62 97 GLU A C 1
ATOM 761 O O . GLU A 1 97 ? -0.926 12.945 9.655 1.00 86.62 97 GLU A O 1
ATOM 766 N N . ALA A 1 98 ? -2.249 13.551 7.948 1.00 88.25 98 ALA A N 1
ATOM 767 C CA . ALA A 1 98 ? -3.053 12.331 7.965 1.00 88.25 98 ALA A CA 1
ATOM 768 C C . ALA A 1 98 ? -2.325 11.079 7.453 1.00 88.25 98 ALA A C 1
ATOM 770 O O . ALA A 1 98 ? -2.757 9.958 7.719 1.00 88.25 98 ALA A O 1
ATOM 771 N N . ALA A 1 99 ? -1.228 11.251 6.713 1.00 91.25 99 ALA A N 1
ATOM 772 C CA . ALA A 1 99 ? -0.338 10.160 6.342 1.00 91.25 99 ALA A CA 1
ATOM 773 C C . ALA A 1 99 ? 1.090 10.672 6.158 1.00 91.25 99 ALA A C 1
ATOM 775 O O . ALA A 1 99 ? 1.317 11.742 5.598 1.00 91.25 99 ALA A O 1
ATOM 776 N N . THR A 1 100 ? 2.065 9.868 6.572 1.00 92.81 100 THR A N 1
ATOM 777 C CA . THR A 1 100 ? 3.479 10.162 6.333 1.00 92.81 100 THR A CA 1
ATOM 778 C C . THR A 1 100 ? 3.863 9.708 4.930 1.00 92.81 100 THR A C 1
ATOM 780 O O . THR A 1 100 ? 3.905 8.508 4.649 1.00 92.81 100 THR A O 1
ATOM 783 N N . GLU A 1 101 ? 4.169 10.653 4.043 1.00 93.44 101 GLU A N 1
ATOM 784 C CA . GLU A 1 101 ? 4.763 10.323 2.748 1.00 93.44 101 GLU A CA 1
ATOM 785 C C . GLU A 1 101 ? 6.211 9.853 2.940 1.00 93.44 101 GLU A C 1
ATOM 787 O O . GLU A 1 101 ? 7.013 10.512 3.607 1.00 93.44 101 GLU A O 1
ATOM 792 N N . ILE A 1 102 ? 6.545 8.691 2.381 1.00 91.94 102 ILE A N 1
ATOM 793 C CA . ILE A 1 102 ? 7.841 8.041 2.563 1.00 91.94 102 ILE A CA 1
ATOM 794 C C . ILE A 1 102 ? 8.402 7.566 1.223 1.00 91.94 102 ILE A C 1
ATOM 796 O O . ILE A 1 102 ? 7.687 7.048 0.368 1.00 91.94 102 ILE A O 1
ATOM 800 N N . ALA A 1 103 ? 9.712 7.732 1.049 1.00 90.50 103 ALA A N 1
ATOM 801 C CA . ALA A 1 103 ? 10.409 7.209 -0.115 1.00 90.50 103 ALA A CA 1
ATOM 802 C C . ALA A 1 103 ? 10.454 5.664 -0.078 1.00 90.50 103 ALA A C 1
ATOM 804 O O . ALA A 1 103 ? 10.605 5.089 1.006 1.00 90.50 103 ALA A O 1
ATOM 805 N N . PRO A 1 104 ? 10.353 4.977 -1.229 1.00 89.12 104 PRO A N 1
ATOM 806 C CA . PRO A 1 104 ? 10.374 3.517 -1.306 1.00 89.12 104 PRO A CA 1
ATOM 807 C C . PRO A 1 104 ? 11.570 2.863 -0.602 1.00 89.12 104 PRO A C 1
ATOM 809 O O . PRO A 1 104 ? 11.400 1.881 0.119 1.00 89.12 104 PRO A O 1
ATOM 812 N N . ASP A 1 105 ? 12.775 3.412 -0.762 1.00 82.69 105 ASP A N 1
ATOM 813 C CA . ASP A 1 105 ? 13.990 2.890 -0.126 1.00 82.69 105 ASP A CA 1
ATOM 814 C C . ASP A 1 105 ? 13.941 3.001 1.408 1.00 82.69 105 ASP A C 1
ATOM 816 O O . ASP A 1 105 ? 14.250 2.039 2.114 1.00 82.69 105 ASP A O 1
ATOM 820 N N . LYS A 1 106 ? 13.485 4.144 1.930 1.00 87.62 106 LYS A N 1
ATOM 821 C CA . LYS A 1 106 ? 13.281 4.378 3.363 1.00 87.62 106 LYS A CA 1
ATOM 822 C C . LYS A 1 106 ? 12.194 3.477 3.920 1.00 87.62 106 LYS A C 1
ATOM 824 O O . LYS A 1 106 ? 12.359 2.934 5.006 1.00 87.62 106 LYS A O 1
ATOM 829 N N . TYR A 1 107 ? 11.107 3.265 3.181 1.00 89.31 107 TYR A N 1
ATOM 830 C CA . TYR A 1 107 ? 10.076 2.313 3.583 1.00 89.31 107 TYR A CA 1
ATOM 831 C C . TYR A 1 107 ? 10.656 0.902 3.731 1.00 89.31 107 TYR A C 1
ATOM 833 O O . TYR A 1 107 ? 10.485 0.283 4.780 1.00 89.31 107 TYR A O 1
ATOM 841 N N . ILE A 1 108 ? 11.390 0.419 2.724 1.00 82.50 108 ILE A N 1
ATOM 842 C CA . ILE A 1 108 ? 12.017 -0.911 2.750 1.00 82.50 108 ILE A CA 1
ATOM 843 C C . ILE A 1 108 ? 13.015 -1.022 3.909 1.00 82.50 108 ILE A C 1
ATOM 845 O O . ILE A 1 108 ? 13.050 -2.037 4.602 1.00 82.50 108 ILE A O 1
ATOM 849 N N . LYS A 1 109 ? 13.822 0.017 4.138 1.00 81.25 109 LYS A N 1
ATOM 850 C CA . LYS A 1 109 ? 14.872 -0.000 5.156 1.00 81.25 109 LYS A CA 1
ATOM 851 C C . LYS A 1 109 ? 14.327 0.125 6.574 1.00 81.25 109 LYS A C 1
ATOM 853 O O . LYS A 1 109 ? 14.775 -0.600 7.460 1.00 81.25 109 LYS A O 1
ATOM 858 N N . ASP A 1 110 ? 13.409 1.055 6.812 1.00 85.19 110 ASP A N 1
ATOM 859 C CA . ASP A 1 110 ? 13.093 1.543 8.158 1.00 85.19 110 ASP A CA 1
ATOM 860 C C . ASP A 1 110 ? 11.723 1.090 8.664 1.00 85.19 110 ASP A C 1
ATOM 862 O O . ASP A 1 110 ? 11.526 1.011 9.875 1.00 85.19 110 ASP A O 1
ATOM 866 N N . ILE A 1 111 ? 10.803 0.732 7.765 1.00 87.88 111 ILE A N 1
ATOM 867 C CA . ILE A 1 111 ? 9.419 0.385 8.115 1.00 87.88 111 ILE A CA 1
ATOM 868 C C . ILE A 1 111 ? 9.134 -1.094 7.858 1.00 87.88 111 ILE A C 1
ATOM 870 O O . ILE A 1 111 ? 8.591 -1.786 8.727 1.00 87.88 111 ILE A O 1
ATOM 874 N N . TYR A 1 112 ? 9.507 -1.595 6.679 1.00 84.44 112 TYR A N 1
ATOM 875 C CA . TYR A 1 112 ? 9.212 -2.960 6.269 1.00 84.44 112 TYR A CA 1
ATOM 876 C C . TYR A 1 112 ? 9.852 -3.973 7.227 1.00 84.44 112 TYR A C 1
ATOM 878 O O . TYR A 1 112 ? 11.059 -3.983 7.459 1.00 84.44 112 TYR A O 1
ATOM 886 N N . GLY A 1 113 ? 9.016 -4.828 7.814 1.00 82.06 113 GLY A N 1
ATOM 887 C CA . GLY A 1 113 ? 9.439 -5.880 8.732 1.00 82.06 113 GLY A CA 1
ATOM 888 C C . GLY A 1 113 ? 9.741 -5.403 10.154 1.00 82.06 113 GLY A C 1
ATOM 889 O O . GLY A 1 113 ? 10.120 -6.219 10.993 1.00 82.06 113 GLY A O 1
ATOM 890 N N . LYS A 1 114 ? 9.565 -4.107 10.435 1.00 85.88 114 LYS A N 1
ATOM 891 C CA . LYS A 1 114 ? 9.855 -3.477 11.733 1.00 85.88 114 LYS A CA 1
ATOM 892 C C . LYS A 1 114 ? 8.597 -2.942 12.407 1.00 85.88 114 LYS A C 1
ATOM 894 O O . LYS A 1 114 ? 8.458 -3.041 13.623 1.00 85.88 114 LYS A O 1
ATOM 899 N N . THR A 1 115 ? 7.661 -2.409 11.626 1.00 88.19 115 THR A N 1
ATOM 900 C CA . THR A 1 115 ? 6.430 -1.820 12.161 1.00 88.19 115 THR A CA 1
ATOM 901 C C . THR A 1 115 ? 5.350 -2.884 12.334 1.00 88.19 115 THR A C 1
ATOM 903 O O . THR A 1 115 ? 4.949 -3.524 11.361 1.00 88.19 115 THR A O 1
ATOM 906 N N . GLN A 1 116 ? 4.868 -3.058 13.571 1.00 89.44 116 GLN A N 1
ATOM 907 C CA . GLN A 1 116 ? 3.952 -4.137 13.964 1.00 89.44 116 GLN A CA 1
ATOM 908 C C . GLN A 1 116 ? 2.603 -4.102 13.230 1.00 89.44 116 GLN A C 1
ATOM 910 O O . GLN A 1 116 ? 2.071 -5.148 12.857 1.00 89.44 116 GLN A O 1
ATOM 915 N N . ALA A 1 117 ? 2.043 -2.913 13.024 1.00 91.19 117 ALA A N 1
ATOM 916 C CA . ALA A 1 117 ? 0.833 -2.697 12.244 1.00 91.19 117 ALA A CA 1
ATOM 917 C C . ALA A 1 117 ? 0.924 -1.338 11.548 1.00 91.19 117 ALA A C 1
ATOM 919 O O . ALA A 1 117 ? 1.383 -0.374 12.160 1.00 91.19 117 ALA A O 1
ATOM 920 N N . LEU A 1 118 ? 0.509 -1.259 10.286 1.00 93.50 118 LEU A N 1
ATOM 921 C CA . LEU A 1 118 ? 0.503 -0.016 9.513 1.00 93.50 118 LEU A CA 1
ATOM 922 C C . LEU A 1 118 ? -0.561 -0.046 8.416 1.00 93.50 118 LEU A C 1
ATOM 924 O O . LEU A 1 118 ? -0.883 -1.112 7.887 1.00 93.50 118 LEU A O 1
ATOM 928 N N . TYR A 1 119 ? -1.041 1.127 8.023 1.00 94.06 119 TYR A N 1
ATOM 929 C CA . TYR A 1 119 ? -1.730 1.323 6.754 1.00 94.06 119 TYR A CA 1
ATOM 930 C C . TYR A 1 119 ? -0.717 1.800 5.709 1.00 94.06 119 TYR A C 1
ATOM 932 O O . TYR A 1 119 ? 0.080 2.695 5.982 1.00 94.06 119 TYR A O 1
ATOM 940 N N . LEU A 1 120 ? -0.716 1.187 4.526 1.00 95.12 120 LEU A N 1
ATOM 941 C CA . LEU A 1 120 ? 0.159 1.562 3.416 1.00 95.12 120 LEU A CA 1
ATOM 942 C C . LEU A 1 120 ? -0.679 1.896 2.191 1.00 95.12 120 LEU A C 1
ATOM 944 O O . LEU A 1 120 ? -1.402 1.039 1.689 1.00 95.12 120 LEU A O 1
ATOM 948 N N . ILE A 1 121 ? -0.527 3.109 1.682 1.00 96.00 121 ILE A N 1
ATOM 949 C CA . ILE A 1 121 ? -1.092 3.546 0.411 1.00 96.00 121 ILE A CA 1
ATOM 950 C C . ILE A 1 121 ? 0.057 3.568 -0.598 1.00 96.00 121 ILE A C 1
ATOM 952 O O . ILE A 1 121 ? 1.024 4.307 -0.421 1.00 96.00 121 ILE A O 1
ATOM 956 N N . VAL A 1 122 ? -0.038 2.760 -1.652 1.00 94.94 122 VAL A N 1
ATOM 957 C CA . VAL A 1 122 ? 0.891 2.794 -2.792 1.00 94.94 122 VAL A CA 1
ATOM 958 C C . VAL A 1 122 ? 0.105 3.271 -3.996 1.00 94.94 122 VAL A C 1
ATOM 960 O O . VAL A 1 122 ? -0.818 2.589 -4.441 1.00 94.94 122 VAL A O 1
ATOM 963 N N . GLY A 1 123 ? 0.423 4.459 -4.494 1.00 92.50 123 GLY A N 1
ATOM 964 C CA . GLY A 1 123 ? -0.427 5.133 -5.469 1.00 92.50 123 GLY A CA 1
ATOM 965 C C . GLY A 1 123 ? 0.303 6.153 -6.320 1.00 92.50 123 GLY A C 1
ATOM 966 O O . GLY A 1 123 ? 1.524 6.288 -6.265 1.00 92.50 123 GLY A O 1
ATOM 967 N N . ASP A 1 124 ? -0.487 6.861 -7.110 1.00 90.88 124 ASP A N 1
ATOM 968 C CA . ASP A 1 124 ? -0.081 8.042 -7.857 1.00 90.88 124 ASP A CA 1
ATOM 969 C C . ASP A 1 124 ? -0.745 9.267 -7.222 1.00 90.88 124 ASP A C 1
ATOM 971 O O . ASP A 1 124 ? -1.967 9.295 -7.073 1.00 90.88 124 ASP A O 1
ATOM 975 N N . SER A 1 125 ? 0.030 10.284 -6.840 1.00 91.12 125 SER A N 1
ATOM 976 C CA . SER A 1 125 ? -0.545 11.522 -6.286 1.00 91.12 125 SER A CA 1
ATOM 977 C C . SER A 1 125 ? -1.425 12.293 -7.288 1.00 91.12 125 SER A C 1
ATOM 979 O O . SER A 1 125 ? -2.228 13.142 -6.886 1.00 91.12 125 SER A O 1
ATOM 981 N N . SER A 1 126 ? -1.321 11.982 -8.584 1.00 87.81 126 SER A N 1
ATOM 982 C CA . SER A 1 126 ? -2.199 12.503 -9.638 1.00 87.81 126 SER A CA 1
ATOM 983 C C . SER A 1 126 ? -3.478 11.678 -9.866 1.00 87.81 126 SER A C 1
ATOM 985 O O . SER A 1 126 ? -4.386 12.159 -10.544 1.00 87.81 126 SER A O 1
ATOM 987 N N . ASP A 1 127 ? -3.609 10.484 -9.269 1.00 90.06 127 ASP A N 1
ATOM 988 C CA . ASP A 1 127 ? -4.846 9.691 -9.312 1.00 90.06 127 ASP A CA 1
ATOM 989 C C . ASP A 1 127 ? -5.933 10.392 -8.482 1.00 90.06 127 ASP A C 1
ATOM 991 O O . ASP A 1 127 ? -5.780 10.615 -7.277 1.00 90.06 127 ASP A O 1
ATOM 995 N N . MET A 1 128 ? -7.064 10.718 -9.118 1.00 90.25 128 MET A N 1
ATOM 996 C CA . MET A 1 128 ? -8.186 11.386 -8.450 1.00 90.25 128 MET A CA 1
ATOM 997 C C . MET A 1 128 ? -8.682 10.615 -7.223 1.00 90.25 128 MET A C 1
ATOM 999 O O . MET A 1 128 ? -9.073 11.239 -6.239 1.00 90.25 128 MET A O 1
ATOM 1003 N N . ARG A 1 129 ? -8.630 9.278 -7.239 1.00 92.31 129 ARG A N 1
ATOM 1004 C CA . ARG A 1 129 ? -9.048 8.446 -6.099 1.00 92.31 129 ARG A CA 1
ATOM 1005 C C . ARG A 1 129 ? -8.118 8.640 -4.905 1.00 92.31 129 ARG A C 1
ATOM 1007 O O . ARG A 1 129 ? -8.570 8.700 -3.768 1.00 92.31 129 ARG A O 1
ATOM 1014 N N . VAL A 1 130 ? -6.817 8.789 -5.152 1.00 93.81 130 VAL A N 1
ATOM 1015 C CA . VAL A 1 130 ? -5.826 9.066 -4.100 1.00 93.81 130 VAL A CA 1
ATOM 1016 C C . VAL A 1 130 ? -6.036 10.470 -3.534 1.00 93.81 130 VAL A C 1
ATOM 1018 O O . VAL A 1 130 ? -5.981 10.654 -2.319 1.00 93.81 130 VAL A O 1
ATOM 1021 N N . GLN A 1 131 ? -6.345 11.451 -4.385 1.00 92.81 131 GLN A N 1
ATOM 1022 C CA . GLN A 1 131 ? -6.675 12.807 -3.936 1.00 92.81 131 GLN A CA 1
ATOM 1023 C C . GLN A 1 131 ? -7.959 12.844 -3.096 1.00 92.81 131 GLN A C 1
ATOM 1025 O O . GLN A 1 131 ? -7.995 13.517 -2.066 1.00 92.81 131 GLN A O 1
ATOM 1030 N N . GLN A 1 132 ? -8.990 12.096 -3.492 1.00 93.31 132 GLN A N 1
ATOM 1031 C CA . GLN A 1 132 ? -10.233 11.957 -2.729 1.00 93.31 132 GLN A CA 1
ATOM 1032 C C . GLN A 1 132 ? -9.989 11.286 -1.374 1.00 93.31 132 GLN A C 1
ATOM 1034 O O . GLN A 1 132 ? -10.413 11.821 -0.349 1.00 93.31 132 GLN A O 1
ATOM 1039 N N . LEU A 1 133 ? -9.219 10.195 -1.339 1.00 94.19 133 LEU A N 1
ATOM 1040 C CA . LEU A 1 133 ? -8.830 9.540 -0.091 1.00 94.19 133 LEU A CA 1
ATOM 1041 C C . LEU A 1 133 ? -8.086 10.509 0.833 1.00 94.19 133 LEU A C 1
ATOM 1043 O O . LEU A 1 133 ? -8.361 10.563 2.030 1.00 94.19 133 LEU A O 1
ATOM 1047 N N . ALA A 1 134 ? -7.173 11.313 0.284 1.00 93.06 134 ALA A N 1
ATOM 1048 C CA . ALA A 1 134 ? -6.450 12.319 1.049 1.00 93.06 134 ALA A CA 1
ATOM 1049 C C . ALA A 1 134 ? -7.377 13.398 1.629 1.00 93.06 134 ALA A C 1
ATOM 1051 O O . ALA A 1 134 ? -7.190 13.811 2.772 1.00 93.06 134 ALA A O 1
ATOM 1052 N N . GLN A 1 135 ? -8.393 13.838 0.880 1.00 91.75 135 GLN A N 1
ATOM 1053 C CA . GLN A 1 135 ? -9.399 14.781 1.379 1.00 91.75 135 GLN A CA 1
ATOM 1054 C C . GLN A 1 135 ? -10.231 14.181 2.516 1.00 91.75 135 GLN A C 1
ATOM 1056 O O . GLN A 1 135 ? -10.424 14.850 3.533 1.00 91.75 135 GLN A O 1
ATOM 1061 N N . ILE A 1 136 ? -10.680 12.931 2.369 1.00 90.44 136 ILE A N 1
ATOM 1062 C CA . ILE A 1 136 ? -11.434 12.213 3.404 1.00 90.44 136 ILE A CA 1
ATOM 1063 C C . ILE A 1 136 ? -10.581 12.082 4.670 1.00 90.44 136 ILE A C 1
ATOM 1065 O O . ILE A 1 136 ? -10.992 12.530 5.738 1.00 90.44 136 ILE A O 1
ATOM 1069 N N . LEU A 1 137 ? -9.358 11.557 4.544 1.00 89.12 137 LEU A N 1
ATOM 1070 C CA . LEU A 1 137 ? -8.445 11.373 5.673 1.00 89.12 137 LEU A CA 1
ATOM 1071 C C . LEU A 1 137 ? -8.088 12.693 6.366 1.00 89.12 137 LEU A C 1
ATOM 1073 O O . LEU A 1 137 ? -7.956 12.702 7.581 1.00 89.12 137 LEU A O 1
ATOM 1077 N N . LYS A 1 138 ? -7.956 13.807 5.633 1.00 88.12 138 LYS A N 1
ATOM 1078 C CA . LYS A 1 138 ? -7.715 15.138 6.220 1.00 88.12 138 LYS A CA 1
ATOM 1079 C C . LYS A 1 138 ? -8.921 15.671 6.984 1.00 88.12 138 LYS A C 1
ATOM 1081 O O . LYS A 1 138 ? -8.757 16.210 8.075 1.00 88.12 138 LYS A O 1
ATOM 1086 N N . LYS A 1 139 ? -10.116 15.557 6.399 1.00 84.75 139 LYS A N 1
ATOM 1087 C CA . LYS A 1 139 ? -11.362 16.047 7.002 1.00 84.75 139 LYS A CA 1
ATOM 1088 C C . LYS A 1 139 ? -11.693 15.283 8.280 1.00 84.75 139 LYS A C 1
ATOM 1090 O O . LYS A 1 139 ? -12.070 15.888 9.279 1.00 84.75 139 LYS A O 1
ATOM 1095 N N . ASP A 1 140 ? -11.500 13.971 8.230 1.00 75.75 140 ASP A N 1
ATOM 1096 C CA . ASP A 1 140 ? -11.923 13.038 9.265 1.00 75.75 140 ASP A CA 1
ATOM 1097 C C . ASP A 1 140 ? -10.731 12.562 10.125 1.00 75.75 140 ASP A C 1
ATOM 1099 O O . ASP A 1 140 ? -10.849 11.628 10.909 1.00 75.75 140 ASP A O 1
ATOM 1103 N N . HIS A 1 141 ? -9.557 13.203 10.032 1.00 70.50 141 HIS A N 1
ATOM 1104 C CA . HIS A 1 141 ? -8.336 12.749 10.718 1.00 70.50 141 HIS A CA 1
ATOM 1105 C C . HIS A 1 141 ? -8.536 12.544 12.229 1.00 70.50 141 HIS A C 1
ATOM 1107 O O . HIS A 1 141 ? -8.076 11.560 12.809 1.00 70.50 141 HIS A O 1
ATOM 1113 N N . SER A 1 142 ? -9.258 13.466 12.871 1.00 65.50 142 SER A N 1
ATOM 1114 C CA . SER A 1 142 ? -9.570 13.386 14.298 1.00 65.50 142 SER A CA 1
ATOM 1115 C C . SER A 1 142 ? -10.644 12.347 14.622 1.00 65.50 142 SER A C 1
ATOM 1117 O O . SER A 1 142 ? -10.615 11.801 15.720 1.00 65.50 142 SER A O 1
ATOM 1119 N N . THR A 1 143 ? -11.561 12.052 13.696 1.00 57.91 143 THR A N 1
ATOM 1120 C CA . THR A 1 143 ? -12.690 11.126 13.893 1.00 57.91 143 THR A CA 1
ATOM 1121 C C . THR A 1 143 ? -12.344 9.680 13.548 1.00 57.91 143 THR A C 1
ATOM 1123 O O . THR A 1 143 ? -12.931 8.761 14.118 1.00 57.91 143 THR A O 1
ATOM 1126 N N . LEU A 1 144 ? -11.357 9.454 12.677 1.00 64.88 144 LEU A N 1
ATOM 1127 C CA . LEU A 1 144 ? -10.904 8.116 12.289 1.00 64.88 144 LEU A CA 1
ATOM 1128 C C . LEU A 1 144 ? -10.069 7.421 13.383 1.00 64.88 144 LEU A C 1
ATOM 1130 O O . LEU A 1 144 ? -9.872 6.209 13.303 1.00 64.88 144 LEU A O 1
ATOM 1134 N N . HIS A 1 145 ? -9.608 8.155 14.413 1.00 61.53 145 HIS A N 1
ATOM 1135 C CA . HIS A 1 145 ? -8.922 7.658 15.624 1.00 61.53 145 HIS A CA 1
ATOM 1136 C C . HIS A 1 145 ? -7.928 6.502 15.382 1.00 61.53 145 HIS A C 1
ATOM 1138 O O . HIS A 1 145 ? -7.822 5.563 16.179 1.00 61.53 145 HIS A O 1
ATOM 1144 N N . THR A 1 146 ? -7.175 6.538 14.280 1.00 67.31 146 THR A N 1
ATOM 1145 C CA . THR A 1 146 ? -6.291 5.426 13.935 1.00 67.31 146 THR A CA 1
ATOM 1146 C C . THR A 1 146 ? -5.015 5.507 14.772 1.00 67.31 146 THR A C 1
ATOM 1148 O O . THR A 1 146 ? -4.137 6.322 14.509 1.00 67.31 146 THR A O 1
ATOM 1151 N N . ARG A 1 147 ? -4.862 4.621 15.764 1.00 78.06 147 ARG A N 1
ATOM 1152 C CA . ARG A 1 147 ? -3.575 4.424 16.473 1.00 78.06 147 ARG A CA 1
ATOM 1153 C C . ARG A 1 147 ? -2.488 3.816 15.577 1.00 78.06 147 ARG A C 1
ATOM 1155 O O . ARG A 1 147 ? -1.323 3.757 15.956 1.00 78.06 147 ARG A O 1
ATOM 1162 N N . VAL A 1 148 ? -2.889 3.319 14.411 1.00 89.44 148 VAL A N 1
ATOM 1163 C CA . VAL A 1 148 ? -2.034 2.670 13.422 1.00 89.44 148 VAL A CA 1
ATOM 1164 C C . VAL A 1 148 ? -1.480 3.732 12.468 1.00 89.44 148 VAL A C 1
ATOM 1166 O O . VAL A 1 148 ? -2.276 4.472 11.892 1.00 89.44 148 VAL A O 1
ATOM 1169 N N . PRO A 1 149 ? -0.153 3.808 12.260 1.00 91.56 149 PRO A N 1
ATOM 1170 C CA . PRO A 1 149 ? 0.437 4.787 11.355 1.00 91.56 149 PRO A CA 1
ATOM 1171 C C . PRO A 1 149 ? -0.003 4.547 9.908 1.00 91.56 149 PRO A C 1
ATOM 1173 O O . PRO A 1 149 ? -0.055 3.403 9.444 1.00 91.56 149 PRO A O 1
ATOM 1176 N N . VAL A 1 150 ? -0.272 5.637 9.190 1.00 93.44 150 VAL A N 1
ATOM 1177 C CA . VAL A 1 150 ? -0.597 5.633 7.760 1.00 93.44 150 VAL A CA 1
ATOM 1178 C C . VAL A 1 150 ? 0.611 6.144 6.979 1.00 93.44 150 VAL A C 1
ATOM 1180 O O . VAL A 1 150 ? 1.087 7.255 7.216 1.00 93.44 150 VAL A O 1
ATOM 1183 N N . TYR A 1 151 ? 1.103 5.339 6.043 1.00 95.12 151 TYR A N 1
ATOM 1184 C CA . TYR A 1 151 ? 2.189 5.698 5.135 1.00 95.12 151 TYR A CA 1
ATOM 1185 C C . TYR A 1 151 ? 1.680 5.816 3.703 1.00 95.12 151 TYR A C 1
ATOM 1187 O O . TYR A 1 151 ? 0.875 4.997 3.257 1.00 95.12 151 TYR A O 1
ATOM 1195 N N . PHE A 1 152 ? 2.203 6.795 2.970 1.00 96.06 152 PHE A N 1
ATOM 1196 C CA . PHE A 1 152 ? 1.952 6.965 1.542 1.00 96.06 152 PHE A CA 1
ATOM 1197 C C . PHE A 1 152 ? 3.254 6.873 0.746 1.00 96.06 152 PHE A C 1
ATOM 1199 O O . PHE A 1 152 ? 4.253 7.495 1.102 1.00 96.06 152 PHE A O 1
ATOM 1206 N N . ILE A 1 153 ? 3.230 6.109 -0.343 1.00 94.75 153 ILE A N 1
ATOM 1207 C CA . ILE A 1 153 ? 4.309 6.024 -1.325 1.00 94.75 153 ILE A CA 1
ATOM 1208 C C . ILE A 1 153 ? 3.739 6.446 -2.680 1.00 94.75 153 ILE A C 1
ATOM 1210 O O . ILE A 1 153 ? 2.942 5.716 -3.278 1.00 94.75 153 ILE A O 1
ATOM 1214 N N . ASP A 1 154 ? 4.179 7.607 -3.170 1.00 93.69 154 ASP A N 1
ATOM 1215 C CA . ASP A 1 154 ? 3.877 8.109 -4.516 1.00 93.69 154 ASP A CA 1
ATOM 1216 C C . ASP A 1 154 ? 4.723 7.362 -5.560 1.00 93.69 154 ASP A C 1
ATOM 1218 O O . ASP A 1 154 ? 5.715 7.865 -6.096 1.00 93.69 154 ASP A O 1
ATOM 1222 N N . ALA A 1 155 ? 4.371 6.102 -5.806 1.00 91.12 155 ALA A N 1
ATOM 1223 C CA . ALA A 1 155 ? 5.123 5.213 -6.679 1.00 91.12 155 ALA A CA 1
ATOM 1224 C C . ALA A 1 155 ? 5.271 5.788 -8.097 1.00 91.12 155 ALA A C 1
ATOM 1226 O O . ALA A 1 155 ? 6.321 5.608 -8.712 1.00 91.12 155 ALA A O 1
ATOM 1227 N N . ASN A 1 156 ? 4.287 6.540 -8.599 1.00 89.25 156 ASN A N 1
ATOM 1228 C CA . ASN A 1 156 ? 4.392 7.175 -9.912 1.00 89.25 156 ASN A CA 1
ATOM 1229 C C . ASN A 1 156 ? 5.529 8.209 -9.961 1.00 89.25 156 ASN A C 1
ATOM 1231 O O . ASN A 1 156 ? 6.350 8.192 -10.883 1.00 89.25 156 ASN A O 1
ATOM 1235 N N . ARG A 1 157 ? 5.635 9.061 -8.937 1.00 89.19 157 ARG A N 1
ATOM 1236 C CA . ARG A 1 157 ? 6.713 10.054 -8.824 1.00 89.19 157 ARG A CA 1
ATOM 1237 C C . ARG A 1 157 ? 8.090 9.403 -8.758 1.00 89.19 157 ARG A C 1
ATOM 1239 O O . ARG A 1 157 ? 9.007 9.838 -9.455 1.00 89.19 157 ARG A O 1
ATOM 1246 N N . TYR A 1 158 ? 8.248 8.351 -7.955 1.00 88.12 158 TYR A N 1
ATOM 1247 C CA . TYR A 1 158 ? 9.545 7.687 -7.802 1.00 88.12 158 TYR A CA 1
ATOM 1248 C C . TYR A 1 158 ? 9.941 6.851 -9.030 1.00 88.12 158 TYR A C 1
ATOM 1250 O O . TYR A 1 158 ? 11.122 6.844 -9.390 1.00 88.12 158 TYR A O 1
ATOM 1258 N N . LEU A 1 159 ? 8.977 6.250 -9.742 1.00 86.19 159 LEU A N 1
ATOM 1259 C CA . LEU A 1 159 ? 9.207 5.585 -11.033 1.00 86.19 159 LEU A CA 1
ATOM 1260 C C . LEU A 1 159 ? 9.742 6.543 -12.105 1.00 86.19 159 LEU A C 1
ATOM 1262 O O . LEU A 1 159 ? 10.616 6.163 -12.885 1.00 86.19 159 LEU A O 1
ATOM 1266 N N . HIS A 1 160 ? 9.247 7.782 -12.130 1.00 83.12 160 HIS A N 1
ATOM 1267 C CA . HIS A 1 160 ? 9.628 8.797 -13.119 1.00 83.12 160 HIS A CA 1
ATOM 1268 C C . HIS A 1 160 ? 10.731 9.751 -12.640 1.00 83.12 160 HIS A C 1
ATOM 1270 O O . HIS A 1 160 ? 11.076 10.698 -13.345 1.00 83.12 160 HIS A O 1
ATOM 1276 N N . SER A 1 161 ? 11.313 9.510 -11.464 1.00 81.56 161 SER A N 1
ATOM 1277 C CA . SER A 1 161 ? 12.419 10.320 -10.946 1.00 81.56 161 SER A CA 1
ATOM 1278 C C . SER A 1 161 ? 13.695 10.174 -11.795 1.00 81.56 161 SER A C 1
ATOM 1280 O O . SER A 1 161 ? 13.752 9.365 -12.710 1.00 81.56 161 SER A O 1
ATOM 1282 N N . ASN A 1 162 ? 14.759 10.927 -11.518 1.00 81.25 162 ASN A N 1
ATOM 1283 C CA . ASN A 1 162 ? 16.082 10.660 -12.116 1.00 81.25 162 ASN A CA 1
ATOM 1284 C C . ASN A 1 162 ? 16.979 9.810 -11.202 1.00 81.25 162 ASN A C 1
ATOM 1286 O O . ASN A 1 162 ? 18.108 9.490 -11.564 1.00 81.25 162 ASN A O 1
ATOM 1290 N N . ASP A 1 163 ? 16.470 9.412 -10.036 1.00 81.06 163 ASP A N 1
ATOM 1291 C CA . ASP A 1 163 ? 17.204 8.631 -9.049 1.00 81.06 163 ASP A CA 1
ATOM 1292 C C . ASP A 1 163 ? 17.043 7.128 -9.335 1.00 81.06 163 ASP A C 1
ATOM 1294 O O . ASP A 1 163 ? 15.969 6.539 -9.181 1.00 81.06 163 ASP A O 1
ATOM 1298 N N . ALA A 1 164 ? 18.131 6.496 -9.777 1.00 77.94 164 ALA A N 1
ATOM 1299 C CA . ALA A 1 164 ? 18.144 5.078 -10.122 1.00 77.94 164 ALA A CA 1
ATOM 1300 C C . ALA A 1 164 ? 17.853 4.168 -8.917 1.00 77.94 164 ALA A C 1
ATOM 1302 O O . ALA A 1 164 ? 17.183 3.145 -9.077 1.00 77.94 164 ALA A O 1
ATOM 1303 N N . GLN A 1 165 ? 18.311 4.538 -7.718 1.00 79.44 165 GLN A N 1
ATOM 1304 C CA . GLN A 1 165 ? 18.076 3.758 -6.504 1.00 79.44 165 GLN A CA 1
ATOM 1305 C C . GLN A 1 165 ? 16.592 3.786 -6.137 1.00 79.44 165 GLN A C 1
ATOM 1307 O O . GLN A 1 165 ? 16.004 2.738 -5.866 1.00 79.44 165 GLN A O 1
ATOM 1312 N N . GLN A 1 166 ? 15.965 4.960 -6.208 1.00 81.56 166 GLN A N 1
ATOM 1313 C CA . GLN A 1 166 ? 14.534 5.107 -5.940 1.00 81.56 166 GLN A CA 1
ATOM 1314 C C . GLN A 1 166 ? 13.674 4.370 -6.964 1.00 81.56 166 GLN A C 1
ATOM 1316 O O . GLN A 1 166 ? 12.712 3.699 -6.585 1.00 81.56 166 GLN A O 1
ATOM 1321 N N . LYS A 1 167 ? 14.034 4.413 -8.254 1.00 81.06 167 LYS A N 1
ATOM 1322 C CA . LYS A 1 167 ? 13.355 3.610 -9.286 1.00 81.06 167 LYS A CA 1
ATOM 1323 C C . LYS A 1 167 ? 13.403 2.125 -8.971 1.00 81.06 167 LYS A C 1
ATOM 1325 O O . LYS A 1 167 ? 12.365 1.470 -8.980 1.00 81.06 167 LYS A O 1
ATOM 1330 N N . ILE A 1 168 ? 14.592 1.597 -8.677 1.00 81.62 168 ILE A N 1
ATOM 1331 C CA . ILE A 1 168 ? 14.779 0.179 -8.352 1.00 81.62 168 ILE A CA 1
ATOM 1332 C C . ILE A 1 168 ? 13.957 -0.194 -7.116 1.00 81.62 168 ILE A C 1
ATOM 1334 O O . ILE A 1 168 ? 13.213 -1.172 -7.164 1.00 81.62 168 ILE A O 1
ATOM 1338 N N . ALA A 1 169 ? 14.027 0.606 -6.051 1.00 83.19 169 ALA A N 1
ATOM 1339 C CA . ALA A 1 169 ? 13.249 0.383 -4.836 1.00 83.19 169 ALA A CA 1
ATOM 1340 C C . ALA A 1 169 ? 11.732 0.413 -5.106 1.00 83.19 169 ALA A C 1
ATOM 1342 O O . ALA A 1 169 ? 10.995 -0.435 -4.604 1.00 83.19 169 ALA A O 1
ATOM 1343 N N . THR A 1 170 ? 11.258 1.329 -5.957 1.00 87.38 170 THR A N 1
ATOM 1344 C CA . THR A 1 170 ? 9.838 1.401 -6.344 1.00 87.38 170 THR A CA 1
ATOM 1345 C C . THR A 1 170 ? 9.401 0.163 -7.114 1.00 87.38 170 THR A C 1
ATOM 1347 O O . THR A 1 170 ? 8.367 -0.424 -6.815 1.00 87.38 170 THR A O 1
ATOM 1350 N N . LEU A 1 171 ? 10.197 -0.274 -8.090 1.00 82.56 171 LEU A N 1
ATOM 1351 C CA . LEU A 1 171 ? 9.916 -1.474 -8.875 1.00 82.56 171 LEU A CA 1
ATOM 1352 C C . LEU A 1 171 ? 9.901 -2.735 -8.008 1.00 82.56 171 LEU A C 1
ATOM 1354 O O . LEU A 1 171 ? 9.027 -3.584 -8.173 1.00 82.56 171 LEU A O 1
ATOM 1358 N N . GLN A 1 172 ? 10.844 -2.847 -7.070 1.00 79.50 172 GLN A N 1
ATOM 1359 C CA . GLN A 1 172 ? 10.889 -3.934 -6.092 1.00 79.50 172 GLN A CA 1
ATOM 1360 C C . GLN A 1 172 ? 9.637 -3.945 -5.217 1.00 79.50 172 GLN A C 1
ATOM 1362 O O . GLN A 1 172 ? 9.038 -5.004 -5.035 1.00 79.50 172 GLN A O 1
ATOM 1367 N N . LEU A 1 173 ? 9.215 -2.778 -4.725 1.00 85.69 173 LEU A N 1
ATOM 1368 C CA . LEU A 1 173 ? 7.996 -2.631 -3.938 1.00 85.69 173 LEU A CA 1
ATOM 1369 C C . LEU A 1 173 ? 6.756 -3.041 -4.744 1.00 85.69 173 LEU A C 1
ATOM 1371 O O . LEU A 1 173 ? 5.971 -3.864 -4.278 1.00 85.69 173 LEU A O 1
ATOM 1375 N N . LEU A 1 174 ? 6.591 -2.512 -5.960 1.00 85.25 174 LEU A N 1
ATOM 1376 C CA . LEU A 1 174 ? 5.446 -2.822 -6.821 1.00 85.25 174 LEU A CA 1
ATOM 1377 C C . LEU A 1 174 ? 5.387 -4.309 -7.184 1.00 85.25 174 LEU A C 1
ATOM 1379 O O . LEU A 1 174 ? 4.305 -4.896 -7.170 1.00 85.25 174 LEU A O 1
ATOM 1383 N N . ASN A 1 175 ? 6.534 -4.930 -7.464 1.00 82.50 175 ASN A N 1
ATOM 1384 C CA . ASN A 1 175 ? 6.613 -6.364 -7.731 1.00 82.50 175 ASN A CA 1
ATOM 1385 C C . ASN A 1 175 ? 6.306 -7.196 -6.482 1.00 82.50 175 ASN A C 1
ATOM 1387 O O . ASN A 1 175 ? 5.516 -8.134 -6.545 1.00 82.50 175 ASN A O 1
ATOM 1391 N N . GLY A 1 176 ? 6.879 -6.826 -5.335 1.00 76.56 176 GLY A N 1
ATOM 1392 C CA . GLY A 1 176 ? 6.640 -7.503 -4.064 1.00 76.56 176 GLY A CA 1
ATOM 1393 C C . GLY A 1 176 ? 5.172 -7.458 -3.635 1.00 76.56 176 GLY A C 1
ATOM 1394 O O . GLY A 1 176 ? 4.625 -8.467 -3.198 1.00 76.56 176 GLY A O 1
ATOM 1395 N N . LEU A 1 177 ? 4.499 -6.326 -3.838 1.00 80.12 177 LEU A N 1
ATOM 1396 C CA . LEU A 1 177 ? 3.070 -6.165 -3.552 1.00 80.12 177 LEU A CA 1
ATOM 1397 C C . LEU A 1 177 ? 2.153 -6.749 -4.642 1.00 80.12 177 LEU A C 1
ATOM 1399 O O . LEU A 1 177 ? 0.932 -6.700 -4.501 1.00 80.12 177 LEU A O 1
ATOM 1403 N N . GLY A 1 178 ? 2.714 -7.289 -5.730 1.00 78.44 178 GLY A N 1
ATOM 1404 C CA . GLY A 1 178 ? 1.949 -7.820 -6.860 1.00 78.44 178 GLY A CA 1
ATOM 1405 C C . GLY A 1 178 ? 1.196 -6.756 -7.668 1.00 78.44 178 GLY A C 1
ATOM 1406 O O . GLY A 1 178 ? 0.293 -7.100 -8.425 1.00 78.44 178 GLY A O 1
ATOM 1407 N N . LEU A 1 179 ? 1.557 -5.479 -7.522 1.00 80.56 179 LEU A N 1
ATOM 1408 C CA . LEU A 1 179 ? 0.928 -4.344 -8.207 1.00 80.56 179 LEU A CA 1
ATOM 1409 C C . LEU A 1 179 ? 1.420 -4.157 -9.642 1.00 80.56 179 LEU A C 1
ATOM 1411 O O . LEU A 1 179 ? 0.699 -3.617 -10.478 1.00 80.56 179 LEU A O 1
ATOM 1415 N N . ALA A 1 180 ? 2.638 -4.608 -9.933 1.00 77.56 180 ALA A N 1
ATOM 1416 C CA . ALA A 1 180 ? 3.177 -4.654 -11.282 1.00 77.56 180 ALA A CA 1
ATOM 1417 C C . ALA A 1 180 ? 4.128 -5.840 -11.427 1.00 77.56 180 ALA A C 1
ATOM 1419 O O . ALA A 1 180 ? 4.921 -6.120 -10.533 1.00 77.56 180 ALA A O 1
ATOM 1420 N N . LYS A 1 181 ? 4.100 -6.512 -12.579 1.00 68.56 181 LYS A N 1
ATOM 1421 C CA . LYS A 1 181 ? 5.121 -7.510 -12.916 1.00 68.56 181 LYS A CA 1
ATOM 1422 C C . LYS A 1 181 ? 6.342 -6.784 -13.458 1.00 68.56 181 LYS A C 1
ATOM 1424 O O . LYS A 1 181 ? 6.291 -6.252 -14.566 1.00 68.56 181 LYS A O 1
ATOM 1429 N N . VAL A 1 182 ? 7.429 -6.770 -12.693 1.00 65.12 182 VAL A N 1
ATOM 1430 C CA . VAL A 1 182 ? 8.685 -6.159 -13.136 1.00 65.12 182 VAL A CA 1
ATOM 1431 C C . VAL A 1 182 ? 9.696 -7.252 -13.445 1.00 65.12 182 VAL A C 1
ATOM 1433 O O . VAL A 1 182 ? 10.008 -8.085 -12.598 1.00 65.12 182 VAL A O 1
ATOM 1436 N N . ASN A 1 183 ? 10.234 -7.241 -14.663 1.00 59.50 183 ASN A N 1
ATOM 1437 C CA . ASN A 1 183 ? 11.386 -8.066 -14.996 1.00 59.50 183 ASN A CA 1
ATOM 1438 C C . ASN A 1 183 ? 12.656 -7.395 -14.447 1.00 59.50 183 ASN A C 1
ATOM 1440 O O . ASN A 1 183 ? 12.981 -6.278 -14.840 1.00 59.50 183 ASN A O 1
ATOM 1444 N N . GLY A 1 184 ? 13.393 -8.074 -13.565 1.00 54.12 184 GLY A N 1
ATOM 1445 C CA . GLY A 1 184 ? 14.623 -7.542 -12.962 1.00 54.12 184 GLY A CA 1
ATOM 1446 C C . GLY A 1 184 ? 15.746 -7.232 -13.962 1.00 54.12 184 GLY A C 1
ATOM 1447 O O . GLY A 1 184 ? 16.670 -6.501 -13.621 1.00 54.12 184 GLY A O 1
ATOM 1448 N N . ASN A 1 185 ? 15.651 -7.741 -15.195 1.00 55.44 185 ASN A N 1
ATOM 1449 C CA . ASN A 1 185 ? 16.646 -7.529 -16.249 1.00 55.44 185 ASN A CA 1
ATOM 1450 C C . ASN A 1 185 ? 16.341 -6.326 -17.155 1.00 55.44 185 ASN A C 1
ATOM 1452 O O . ASN A 1 185 ? 17.163 -5.973 -17.998 1.00 55.44 185 ASN A O 1
ATOM 1456 N N . SER A 1 186 ? 15.167 -5.703 -17.020 1.00 58.66 186 SER A N 1
ATOM 1457 C CA . SER A 1 186 ? 14.774 -4.558 -17.844 1.00 58.66 186 SER A CA 1
ATOM 1458 C C . SER A 1 186 ? 13.778 -3.683 -17.094 1.00 58.66 186 SER A C 1
ATOM 1460 O O . SER A 1 186 ? 12.649 -4.108 -16.844 1.00 58.66 186 SER A O 1
ATOM 1462 N N . ILE A 1 187 ? 14.168 -2.448 -16.782 1.00 60.66 187 ILE A N 1
ATOM 1463 C CA . ILE A 1 187 ? 13.232 -1.443 -16.275 1.00 60.66 187 ILE A CA 1
ATOM 1464 C C . ILE A 1 187 ? 12.332 -1.039 -17.449 1.00 60.66 187 ILE A C 1
ATOM 1466 O O . ILE A 1 187 ? 12.841 -0.477 -18.422 1.00 60.66 187 ILE A O 1
ATOM 1470 N N . PRO A 1 188 ? 11.025 -1.347 -17.419 1.00 64.75 188 PRO A N 1
ATOM 1471 C CA . PRO A 1 188 ? 10.138 -0.946 -18.499 1.00 64.75 188 PRO A CA 1
ATOM 1472 C C . PRO A 1 188 ? 10.040 0.584 -18.541 1.00 64.75 188 PRO A C 1
ATOM 1474 O O . PRO A 1 188 ? 10.054 1.249 -17.506 1.00 64.75 188 PRO A O 1
ATOM 1477 N N . SER A 1 189 ? 9.917 1.143 -19.745 1.00 62.25 189 SER A N 1
ATOM 1478 C CA . SER A 1 189 ? 9.755 2.590 -19.945 1.00 62.25 189 SER A CA 1
ATOM 1479 C C . 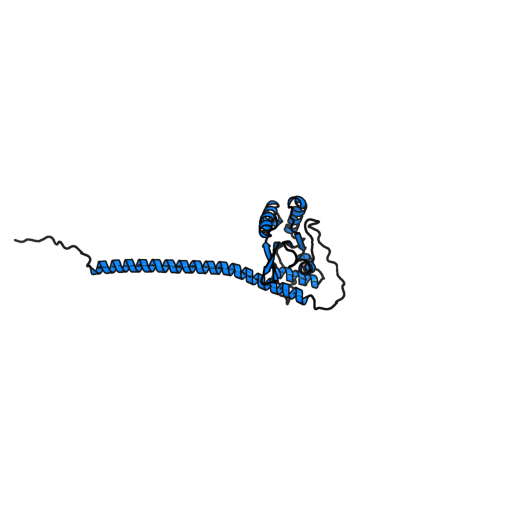SER A 1 189 ? 8.444 3.130 -19.366 1.00 62.25 189 SER A C 1
ATOM 1481 O O . SER A 1 189 ? 8.334 4.328 -19.126 1.00 62.25 189 SER A O 1
ATOM 1483 N N . GLN A 1 190 ? 7.460 2.254 -19.138 1.00 66.25 190 GLN A N 1
ATOM 1484 C CA . GLN A 1 190 ? 6.196 2.556 -18.474 1.00 66.25 190 GLN A CA 1
ATOM 1485 C C . GLN A 1 190 ? 5.791 1.393 -17.564 1.00 66.25 190 GLN A C 1
ATOM 1487 O O . GLN A 1 190 ? 5.783 0.236 -17.988 1.00 66.25 190 GLN A O 1
ATOM 1492 N N . VAL A 1 191 ? 5.401 1.705 -16.328 1.00 74.75 191 VAL A N 1
ATOM 1493 C CA . VAL A 1 191 ? 4.817 0.747 -15.382 1.00 74.75 191 VAL A CA 1
ATOM 1494 C C . VAL A 1 191 ? 3.399 1.198 -15.079 1.00 74.75 191 VAL A C 1
ATOM 1496 O O . VAL A 1 191 ? 3.198 2.257 -14.494 1.00 74.75 191 VAL A O 1
ATOM 1499 N N . LYS A 1 192 ? 2.413 0.391 -15.471 1.00 78.62 192 LYS A N 1
ATOM 1500 C CA . LYS A 1 192 ? 1.019 0.601 -15.071 1.00 78.62 192 LYS A CA 1
ATOM 1501 C C . LYS A 1 192 ? 0.751 -0.180 -13.791 1.00 78.62 192 LYS A C 1
ATOM 1503 O O . LYS A 1 192 ? 1.052 -1.370 -13.734 1.00 78.62 192 LYS A O 1
ATOM 1508 N N . PHE A 1 193 ? 0.171 0.481 -12.800 1.00 83.94 193 PHE A N 1
ATOM 1509 C CA . PHE A 1 193 ? -0.297 -0.134 -11.564 1.00 83.94 193 PHE A CA 1
ATOM 1510 C C . PHE A 1 193 ? -1.562 0.587 -11.092 1.00 83.94 193 PHE A C 1
ATOM 1512 O O . PHE A 1 193 ? -1.810 1.731 -11.469 1.00 83.94 193 PHE A O 1
ATOM 1519 N N . THR A 1 194 ? -2.372 -0.095 -10.287 1.00 86.00 194 THR A N 1
ATOM 1520 C CA . THR A 1 194 ? -3.568 0.503 -9.683 1.00 86.00 194 THR A CA 1
ATOM 1521 C C . THR A 1 194 ? -3.213 0.994 -8.288 1.00 86.00 194 THR A C 1
ATOM 1523 O O . THR A 1 194 ? -2.679 0.220 -7.489 1.00 86.00 194 THR A O 1
ATOM 1526 N N . SER A 1 195 ? -3.511 2.260 -7.982 1.00 91.25 195 SER A N 1
ATOM 1527 C CA . SER A 1 195 ? -3.366 2.792 -6.623 1.00 91.25 195 SER A CA 1
ATOM 1528 C C . SER A 1 195 ? -4.128 1.914 -5.635 1.00 91.25 195 SER A C 1
ATOM 1530 O O . SER A 1 195 ? -5.301 1.619 -5.856 1.00 91.25 195 SER A O 1
ATOM 1532 N N . THR A 1 196 ? -3.453 1.473 -4.578 1.00 93.31 196 THR A N 1
ATOM 1533 C CA . THR A 1 196 ? -3.968 0.455 -3.660 1.00 93.31 196 THR A CA 1
ATOM 1534 C C . THR A 1 196 ? -3.625 0.810 -2.217 1.00 93.31 196 THR A C 1
ATOM 1536 O O . THR A 1 196 ? -2.527 1.286 -1.923 1.00 93.31 196 THR A O 1
ATOM 1539 N N . MET A 1 197 ? -4.577 0.579 -1.311 1.00 93.81 197 MET A N 1
ATOM 1540 C CA . MET A 1 197 ? -4.409 0.751 0.129 1.00 93.81 197 MET A CA 1
ATOM 1541 C C . MET A 1 197 ? -4.408 -0.619 0.802 1.00 93.81 197 MET A C 1
ATOM 1543 O O . MET A 1 197 ? -5.227 -1.482 0.489 1.00 93.81 197 MET A O 1
ATOM 1547 N N . TYR A 1 198 ? -3.491 -0.809 1.741 1.00 93.25 198 TYR A N 1
ATOM 1548 C CA . TYR A 1 198 ? -3.312 -2.045 2.487 1.00 93.25 198 TYR A CA 1
ATOM 1549 C C . TYR A 1 198 ? -3.351 -1.771 3.985 1.00 93.25 198 TYR A C 1
ATOM 1551 O O . TYR A 1 198 ? -2.709 -0.839 4.465 1.00 93.25 198 TYR A O 1
ATOM 1559 N N . ALA A 1 199 ? -4.023 -2.637 4.734 1.00 92.69 199 ALA A N 1
ATOM 1560 C CA . ALA A 1 199 ? -3.816 -2.790 6.166 1.00 92.69 199 ALA A CA 1
ATOM 1561 C C . ALA A 1 199 ? -2.841 -3.945 6.399 1.00 92.69 199 ALA A C 1
ATOM 1563 O O . ALA A 1 199 ? -3.138 -5.094 6.070 1.00 92.69 199 ALA A O 1
ATOM 1564 N N . ASN A 1 200 ? -1.674 -3.640 6.949 1.00 89.81 200 ASN A N 1
ATOM 1565 C CA . ASN A 1 200 ? -0.565 -4.570 7.087 1.00 89.81 200 ASN A CA 1
ATOM 1566 C C . ASN A 1 200 ? -0.329 -4.896 8.560 1.00 89.81 200 ASN A C 1
ATOM 1568 O O . ASN A 1 200 ? -0.084 -3.999 9.366 1.00 89.81 200 ASN A O 1
ATOM 1572 N N . LYS A 1 201 ? -0.351 -6.186 8.901 1.00 90.06 201 LYS A N 1
ATOM 1573 C CA . LYS A 1 201 ? 0.067 -6.699 10.211 1.00 90.06 201 LYS A CA 1
ATOM 1574 C C . LYS A 1 201 ? 1.363 -7.469 10.072 1.00 90.06 201 LYS A C 1
ATOM 1576 O O . LYS A 1 201 ? 1.436 -8.401 9.267 1.00 90.06 201 LYS A O 1
ATOM 1581 N N . LEU A 1 202 ? 2.363 -7.101 10.862 1.00 85.94 202 LEU A N 1
ATOM 1582 C CA . LEU A 1 202 ? 3.610 -7.839 10.921 1.00 85.94 202 LEU A CA 1
ATOM 1583 C C . LEU A 1 202 ? 3.341 -9.222 11.507 1.00 85.94 202 LEU A C 1
ATOM 1585 O O . LEU A 1 202 ? 2.795 -9.388 12.600 1.00 85.94 202 LEU A O 1
ATOM 1589 N N . THR A 1 203 ? 3.741 -10.218 10.746 1.00 80.44 203 THR A N 1
ATOM 1590 C CA . THR A 1 203 ? 3.690 -11.632 11.076 1.00 80.44 203 THR A CA 1
ATOM 1591 C C . THR A 1 203 ? 5.084 -12.219 10.902 1.00 80.44 203 THR A C 1
ATOM 1593 O O . THR A 1 203 ? 5.930 -11.667 10.198 1.00 80.44 203 THR A O 1
ATOM 1596 N N . LYS A 1 204 ? 5.351 -13.334 11.576 1.00 71.19 204 LYS A N 1
ATOM 1597 C CA . LYS A 1 204 ? 6.571 -14.106 11.350 1.00 71.19 204 LYS A CA 1
ATOM 1598 C C . LYS A 1 204 ? 6.199 -15.332 10.535 1.00 71.19 204 LYS A C 1
ATOM 1600 O O . LYS A 1 204 ? 5.311 -16.082 10.936 1.00 71.19 204 LYS A O 1
ATOM 1605 N N . VAL A 1 205 ? 6.863 -15.525 9.405 1.00 58.47 205 VAL A N 1
ATOM 1606 C CA . VAL A 1 205 ? 6.749 -16.734 8.586 1.00 58.47 205 VAL A CA 1
ATOM 1607 C C . VAL A 1 205 ? 8.154 -17.305 8.475 1.00 58.47 205 VAL A C 1
ATOM 1609 O O . VAL A 1 205 ? 9.046 -16.621 7.994 1.00 58.47 205 VAL A O 1
ATOM 1612 N N . ASN A 1 206 ? 8.371 -18.530 8.964 1.00 55.94 206 ASN A N 1
ATOM 1613 C CA . ASN A 1 206 ? 9.690 -19.183 8.962 1.00 55.94 206 ASN A CA 1
ATOM 1614 C C . ASN A 1 206 ? 10.809 -18.299 9.557 1.00 55.94 206 ASN A C 1
ATOM 1616 O O . ASN A 1 206 ? 11.862 -18.128 8.946 1.00 55.94 206 ASN A O 1
ATOM 1620 N N . ASP A 1 207 ? 10.535 -17.671 10.706 1.00 65.19 207 ASP A N 1
ATOM 1621 C CA . ASP A 1 207 ? 11.425 -16.729 11.409 1.00 65.19 207 ASP A CA 1
ATOM 1622 C C . ASP A 1 207 ? 11.823 -15.462 10.633 1.00 65.19 207 ASP A C 1
ATOM 1624 O O . ASP A 1 207 ? 12.625 -14.657 11.112 1.00 65.19 207 ASP A O 1
ATOM 1628 N N . LYS A 1 208 ? 11.199 -15.218 9.476 1.00 64.31 208 LYS A N 1
ATOM 1629 C CA . LYS A 1 208 ? 11.368 -14.003 8.680 1.00 64.31 208 LYS A CA 1
ATOM 1630 C C . LYS A 1 208 ? 10.168 -13.077 8.832 1.00 64.31 208 LYS A C 1
ATOM 1632 O O . LYS A 1 208 ? 9.026 -13.506 9.023 1.00 64.31 208 LYS A O 1
ATOM 1637 N N . ALA A 1 209 ? 10.448 -11.779 8.782 1.00 64.81 209 ALA A N 1
ATOM 1638 C CA . ALA A 1 209 ? 9.437 -10.739 8.847 1.00 64.81 209 ALA A CA 1
ATOM 1639 C C . ALA A 1 209 ? 8.583 -10.751 7.569 1.00 64.81 209 ALA A C 1
ATOM 1641 O O . ALA A 1 209 ? 9.105 -10.580 6.468 1.00 64.81 209 ALA A O 1
ATOM 1642 N N . ALA A 1 210 ? 7.273 -10.934 7.722 1.00 70.62 210 ALA A N 1
ATOM 1643 C CA . ALA A 1 210 ? 6.307 -10.941 6.629 1.00 70.62 210 ALA A CA 1
ATOM 1644 C C . ALA A 1 210 ? 5.063 -10.144 7.025 1.00 70.62 210 ALA A C 1
ATOM 1646 O O . ALA A 1 210 ? 4.668 -10.146 8.189 1.00 70.62 210 ALA A O 1
ATOM 1647 N N . TYR A 1 211 ? 4.390 -9.502 6.075 1.00 80.44 211 TYR A N 1
ATOM 1648 C CA . TYR A 1 211 ? 3.102 -8.869 6.351 1.00 80.44 211 TYR A CA 1
ATOM 1649 C C . TYR A 1 211 ? 1.951 -9.769 5.923 1.00 80.44 211 TYR A C 1
ATOM 1651 O O . TYR A 1 211 ? 1.927 -10.290 4.811 1.00 80.44 211 TYR A O 1
ATOM 1659 N N . THR A 1 212 ? 0.962 -9.911 6.803 1.00 81.12 212 THR A N 1
ATOM 1660 C CA . THR A 1 212 ? -0.386 -10.247 6.350 1.00 81.12 212 THR A CA 1
ATOM 1661 C C . THR A 1 212 ? -1.068 -8.946 5.962 1.00 81.12 212 THR A C 1
ATOM 1663 O O . THR A 1 212 ? -1.209 -8.049 6.797 1.00 81.12 212 THR A O 1
ATOM 1666 N N . SER A 1 213 ? -1.469 -8.853 4.699 1.00 85.25 213 SER A N 1
ATOM 1667 C CA . SER A 1 213 ? -2.069 -7.654 4.122 1.00 85.25 213 SER A CA 1
ATOM 1668 C C . SER A 1 213 ? -3.555 -7.861 3.858 1.00 85.25 213 SER A C 1
ATOM 1670 O O . SER A 1 213 ? -3.972 -8.901 3.340 1.00 85.25 213 SER A O 1
ATOM 1672 N N . TYR A 1 214 ? -4.348 -6.845 4.177 1.00 87.88 214 TYR A N 1
ATOM 1673 C CA . TYR A 1 214 ? -5.745 -6.733 3.780 1.00 87.88 214 TYR A CA 1
ATOM 1674 C C . TYR A 1 214 ? -5.877 -5.545 2.844 1.00 87.88 214 TYR A C 1
ATOM 1676 O O . TYR A 1 214 ? -5.666 -4.405 3.251 1.00 87.88 214 TYR A O 1
ATOM 1684 N N . THR A 1 215 ? -6.180 -5.831 1.588 1.00 91.38 215 THR A N 1
ATOM 1685 C CA . THR A 1 215 ? -6.360 -4.813 0.561 1.00 91.38 215 THR A CA 1
ATOM 1686 C C . THR A 1 215 ? -7.711 -4.131 0.739 1.00 91.38 215 THR A C 1
ATOM 1688 O O . THR A 1 215 ? -8.706 -4.808 0.996 1.00 91.38 215 THR A O 1
ATOM 1691 N N . ALA A 1 216 ? -7.731 -2.805 0.640 1.00 89.81 216 ALA A N 1
ATOM 1692 C CA . ALA A 1 216 ? -8.957 -2.026 0.596 1.00 89.81 216 ALA A CA 1
ATOM 1693 C C . ALA A 1 216 ? -9.635 -2.168 -0.771 1.00 89.81 216 ALA A C 1
ATOM 1695 O O . ALA A 1 216 ? -8.955 -2.218 -1.799 1.00 89.81 216 ALA A O 1
ATOM 1696 N N . ASP A 1 217 ? -10.963 -2.193 -0.777 1.00 89.69 217 ASP A N 1
ATOM 1697 C CA . ASP A 1 217 ? -11.737 -2.173 -2.015 1.00 89.69 217 ASP A CA 1
ATOM 1698 C C . ASP A 1 217 ? -11.677 -0.780 -2.664 1.00 89.69 217 ASP A C 1
ATOM 1700 O O . ASP A 1 217 ? -11.395 0.222 -2.004 1.00 89.69 217 ASP A O 1
ATOM 1704 N N . GLU A 1 218 ? -11.975 -0.686 -3.962 1.00 88.00 218 GLU A N 1
ATOM 1705 C CA . GLU A 1 218 ? -11.859 0.578 -4.710 1.00 88.00 218 GLU A CA 1
ATOM 1706 C C . GLU A 1 218 ? -12.685 1.717 -4.093 1.00 88.00 218 GLU A C 1
ATOM 1708 O O . GLU A 1 218 ? -12.214 2.851 -4.013 1.00 88.00 218 GLU A O 1
ATOM 1713 N N . ASN A 1 219 ? -13.877 1.403 -3.577 1.00 90.69 219 ASN A N 1
ATOM 1714 C CA . ASN A 1 219 ? -14.776 2.382 -2.963 1.00 90.69 219 ASN A CA 1
ATOM 1715 C C . ASN A 1 219 ? -14.193 3.024 -1.691 1.00 90.69 219 ASN A C 1
ATOM 1717 O O . ASN A 1 219 ? -14.583 4.134 -1.337 1.00 90.69 219 ASN A O 1
ATOM 1721 N N . THR A 1 220 ? -13.233 2.377 -1.018 1.00 90.81 220 THR A N 1
ATOM 1722 C CA . THR A 1 220 ? -12.549 2.935 0.162 1.00 90.81 220 THR A CA 1
ATOM 1723 C C . THR A 1 220 ? -11.807 4.236 -0.155 1.00 90.81 220 THR A C 1
ATOM 1725 O O . THR A 1 220 ? -11.603 5.057 0.735 1.00 90.81 220 THR A O 1
ATOM 1728 N N . PHE A 1 221 ? -11.427 4.462 -1.414 1.00 92.19 221 PHE A N 1
ATOM 1729 C CA . PHE A 1 221 ? -10.742 5.688 -1.819 1.00 92.19 221 PHE A CA 1
ATOM 1730 C C . PHE A 1 221 ? -11.669 6.896 -1.958 1.00 92.19 221 PHE A C 1
ATOM 1732 O O . PHE A 1 221 ? -11.201 8.031 -1.944 1.00 92.19 221 PHE A O 1
ATOM 1739 N N . THR A 1 222 ? -12.968 6.668 -2.133 1.00 89.75 222 THR A N 1
ATOM 1740 C CA . THR A 1 222 ? -13.898 7.714 -2.579 1.00 89.75 222 THR A CA 1
ATOM 1741 C C . THR A 1 222 ? -15.093 7.901 -1.649 1.00 89.75 222 THR A C 1
ATOM 1743 O O . THR A 1 222 ? -15.808 8.889 -1.783 1.00 89.75 222 THR A O 1
ATOM 1746 N N . ASP A 1 223 ? -15.320 6.978 -0.712 1.00 90.06 223 ASP A N 1
ATOM 1747 C CA . ASP A 1 223 ? -16.458 6.981 0.209 1.00 90.06 223 ASP A CA 1
ATOM 1748 C C . ASP A 1 223 ? -15.984 6.880 1.672 1.00 90.06 223 ASP A C 1
ATOM 1750 O O . ASP A 1 223 ? -15.365 5.892 2.079 1.00 90.06 223 ASP A O 1
ATOM 1754 N N . SER A 1 224 ? -16.313 7.895 2.483 1.00 88.75 224 SER A N 1
ATOM 1755 C CA . SER A 1 224 ? -15.969 7.955 3.912 1.00 88.75 224 SER A CA 1
ATOM 1756 C C . SER A 1 224 ? -16.530 6.781 4.724 1.00 88.75 224 SER A C 1
ATOM 1758 O O . SER A 1 224 ? -15.856 6.284 5.625 1.00 88.75 224 SER A O 1
ATOM 1760 N N . ASN A 1 225 ? -17.738 6.300 4.419 1.00 89.38 225 ASN A N 1
ATOM 1761 C CA . ASN A 1 225 ? -18.347 5.172 5.128 1.00 89.38 225 ASN A CA 1
ATOM 1762 C C . ASN A 1 225 ? -17.672 3.852 4.749 1.00 89.38 225 ASN A C 1
ATOM 1764 O O . ASN A 1 225 ? -17.462 2.992 5.613 1.00 89.38 225 ASN A O 1
ATOM 1768 N N . ALA A 1 226 ? -17.307 3.691 3.473 1.00 91.31 226 ALA A N 1
ATOM 1769 C CA . ALA A 1 226 ? -16.537 2.537 3.017 1.00 91.31 226 ALA A CA 1
ATOM 1770 C C . ALA A 1 226 ? -15.140 2.521 3.655 1.00 91.31 226 ALA A C 1
ATOM 1772 O O . ALA A 1 226 ? -14.682 1.468 4.102 1.00 91.31 226 ALA A O 1
ATOM 1773 N N . LEU A 1 227 ? -14.491 3.685 3.765 1.00 91.31 227 LEU A N 1
ATOM 1774 C CA . LEU A 1 227 ? -13.228 3.831 4.484 1.00 91.31 227 LEU A CA 1
ATOM 1775 C C . LEU A 1 227 ? -13.372 3.477 5.962 1.00 91.31 227 LEU A C 1
ATOM 1777 O O . LEU A 1 227 ? -12.622 2.636 6.450 1.00 91.31 227 LEU A O 1
ATOM 1781 N N . GLN A 1 228 ? -14.354 4.039 6.664 1.00 88.81 228 GLN A N 1
ATOM 1782 C CA . GLN A 1 228 ? -14.563 3.731 8.078 1.00 88.81 228 GLN A CA 1
ATOM 1783 C C . GLN A 1 228 ? -14.840 2.239 8.300 1.00 88.81 228 GLN A C 1
ATOM 1785 O O . GLN A 1 228 ? -14.272 1.626 9.204 1.00 88.81 228 GLN A O 1
ATOM 1790 N N . SER A 1 229 ? -15.659 1.626 7.444 1.00 88.50 229 SER A N 1
ATOM 1791 C CA . SER A 1 229 ? -15.952 0.188 7.499 1.00 88.50 229 SER A CA 1
ATOM 1792 C C . SER A 1 229 ? -14.695 -0.654 7.277 1.00 88.50 229 SER A C 1
ATOM 1794 O O . SER A 1 229 ? -14.454 -1.611 8.018 1.00 88.50 229 SER A O 1
ATOM 1796 N N . PHE A 1 230 ? -13.865 -0.276 6.300 1.00 90.81 230 PHE A N 1
ATOM 1797 C CA . PHE A 1 230 ? -12.576 -0.916 6.057 1.00 90.81 230 PHE A CA 1
ATOM 1798 C C . PHE A 1 230 ? -11.651 -0.792 7.270 1.00 90.81 230 PHE A C 1
ATOM 1800 O O . PHE A 1 230 ? -11.114 -1.803 7.713 1.00 90.81 230 PHE A O 1
ATOM 1807 N N . LEU A 1 231 ? -11.496 0.406 7.839 1.00 88.19 231 LEU A N 1
ATOM 1808 C CA . LEU A 1 231 ? -10.618 0.657 8.985 1.00 88.19 231 LEU A CA 1
ATOM 1809 C C . LEU A 1 231 ? -11.060 -0.126 10.227 1.00 88.19 231 LEU A C 1
ATOM 1811 O O . LEU A 1 231 ? -10.229 -0.747 10.887 1.00 88.19 231 LEU A O 1
ATOM 1815 N N . VAL A 1 232 ? -12.362 -0.169 10.525 1.00 86.75 232 VAL A N 1
ATOM 1816 C CA . VAL A 1 232 ? -12.908 -0.963 11.641 1.00 86.75 232 VAL A CA 1
ATOM 1817 C C . VAL A 1 232 ? -12.638 -2.454 11.429 1.00 86.75 232 VAL A C 1
ATOM 1819 O O . VAL A 1 232 ? -12.102 -3.124 12.317 1.00 86.75 232 VAL A O 1
ATOM 1822 N N . ALA A 1 233 ? -12.950 -2.977 10.239 1.00 86.25 233 ALA A N 1
ATOM 1823 C CA . ALA A 1 233 ? -12.704 -4.378 9.912 1.00 86.25 233 ALA A CA 1
ATOM 1824 C C . ALA A 1 233 ? -11.205 -4.718 9.923 1.00 86.25 233 ALA A C 1
ATOM 1826 O O . ALA A 1 233 ? -10.814 -5.800 10.366 1.00 86.25 233 ALA A O 1
ATOM 1827 N N . ALA A 1 234 ? -10.359 -3.805 9.447 1.00 88.25 234 ALA A N 1
ATOM 1828 C CA . ALA A 1 234 ? -8.914 -3.951 9.420 1.00 88.25 234 ALA A CA 1
ATOM 1829 C C . ALA A 1 234 ? -8.327 -3.943 10.833 1.00 88.25 234 ALA A C 1
ATOM 1831 O O . ALA A 1 234 ? -7.585 -4.864 11.159 1.00 88.25 234 ALA A O 1
ATOM 1832 N N . ASN A 1 235 ? -8.697 -2.994 11.696 1.00 85.62 235 ASN A N 1
ATOM 1833 C CA . ASN A 1 235 ? -8.190 -2.895 13.071 1.00 85.62 235 ASN A CA 1
ATOM 1834 C C . ASN A 1 235 ? -8.421 -4.186 13.873 1.00 85.62 235 ASN A C 1
ATOM 1836 O O . ASN A 1 235 ? -7.491 -4.678 14.520 1.00 85.62 235 ASN A O 1
ATOM 1840 N N . GLY A 1 236 ? -9.597 -4.812 13.729 1.00 80.75 236 GLY A N 1
ATOM 1841 C CA . GLY A 1 236 ? -9.876 -6.122 14.333 1.00 80.75 236 GLY A CA 1
ATOM 1842 C C . GLY A 1 236 ? -8.915 -7.225 13.865 1.00 80.75 236 GLY A C 1
ATOM 1843 O O . GLY A 1 236 ? -8.503 -8.077 14.650 1.00 80.75 236 GLY A O 1
ATOM 1844 N N . LYS A 1 237 ? -8.476 -7.184 12.601 1.00 81.25 237 LYS A N 1
ATOM 1845 C CA . LYS A 1 237 ? -7.498 -8.137 12.044 1.00 81.25 237 LYS A CA 1
ATOM 1846 C C . LYS A 1 237 ? -6.051 -7.774 12.382 1.00 81.25 237 LYS A C 1
ATOM 1848 O O . LYS A 1 237 ? -5.220 -8.666 12.580 1.00 81.25 237 LYS A O 1
ATOM 1853 N N . LEU A 1 238 ? -5.741 -6.480 12.478 1.00 83.31 238 LEU A N 1
ATOM 1854 C CA . LEU A 1 238 ? -4.447 -5.970 12.929 1.00 83.31 238 LEU A CA 1
ATOM 1855 C C . LEU A 1 238 ? -4.211 -6.308 14.412 1.00 83.31 238 LEU A C 1
ATOM 1857 O O . LEU A 1 238 ? -3.068 -6.520 14.812 1.00 83.31 238 LEU A O 1
ATOM 1861 N N . GLY A 1 239 ? -5.279 -6.500 15.194 1.00 75.50 239 GLY A N 1
ATOM 1862 C CA . GLY A 1 239 ? -5.209 -6.747 16.637 1.00 75.50 239 GLY A CA 1
ATOM 1863 C C . GLY A 1 239 ? -4.919 -5.466 17.414 1.00 75.50 239 GLY A C 1
ATOM 1864 O O . GLY A 1 239 ? -4.193 -5.503 18.404 1.00 75.50 239 GLY A O 1
ATOM 1865 N N . VAL A 1 240 ? -5.425 -4.340 16.911 1.00 68.62 240 VAL A N 1
ATOM 1866 C CA . VAL A 1 240 ? -5.254 -3.013 17.500 1.00 68.62 240 VAL A CA 1
ATOM 1867 C C . VAL A 1 240 ? -6.599 -2.622 18.106 1.00 68.62 240 VAL A C 1
ATOM 1869 O O . VAL A 1 240 ? -7.571 -2.479 17.367 1.00 68.62 240 VAL A O 1
ATOM 1872 N N . ASN A 1 241 ? -6.638 -2.510 19.439 1.00 56.28 241 ASN A N 1
ATOM 1873 C CA . ASN A 1 241 ? -7.796 -2.072 20.228 1.00 56.28 241 ASN A CA 1
ATOM 1874 C C . ASN A 1 241 ? -7.633 -0.617 20.693 1.00 56.28 241 ASN A C 1
ATOM 1876 O O . ASN A 1 241 ? -6.489 -0.190 21.005 1.00 56.28 241 ASN A O 1
#

Organism: NCBI:txid1070421